Protein AF-I1Q6M3-F1 (afdb_monomer_lite)

Foldseek 3Di:
DFAFAFPDFDAKDADPVRFIWTFTDTPPDDPVPTDIDTCVPHDDDDFAADAQQCLLLQAAQFWWWFWDDDPVDITTFTKGFHHKAADDDDNVGHPIWTWIATPPPRDTDTDGSRRTTGDPVSVVLVVLVVVCVVVVHDPVVSSCVSVVVVVPDDDDDDDDDDDDDDDDDDDDDDDDDDDDDDDDDDDDDDDDDDDDDDDDDDDDDDDDDDDDDDDDDDDDDDDDDDDDDDDDDD

Structure (mmCIF, N/CA/C/O backbone):
data_AF-I1Q6M3-F1
#
_entry.id   AF-I1Q6M3-F1
#
loop_
_atom_site.group_PDB
_atom_site.id
_atom_site.type_symbol
_atom_site.label_atom_id
_atom_site.label_alt_id
_atom_site.label_comp_id
_atom_site.label_asym_id
_atom_site.label_entity_id
_atom_site.label_seq_id
_atom_site.pdbx_PDB_ins_code
_atom_site.Cartn_x
_atom_site.Cartn_y
_atom_site.Cartn_z
_atom_site.occupancy
_atom_site.B_iso_or_equiv
_atom_site.auth_seq_id
_atom_site.auth_comp_id
_atom_site.auth_asym_id
_atom_site.auth_atom_id
_atom_site.pdbx_PDB_model_num
ATOM 1 N N . MET A 1 1 ? -10.973 1.249 2.508 1.00 85.44 1 MET A N 1
ATOM 2 C CA . MET A 1 1 ? -10.483 1.615 3.855 1.00 85.44 1 MET A CA 1
ATOM 3 C C . MET A 1 1 ? -8.967 1.740 3.797 1.00 85.44 1 MET A C 1
ATOM 5 O O . MET A 1 1 ? -8.342 0.898 3.158 1.00 85.44 1 MET A O 1
ATOM 9 N N . CYS A 1 2 ? -8.398 2.799 4.373 1.00 93.50 2 CYS A N 1
ATOM 10 C CA . CYS A 1 2 ? -6.948 3.005 4.463 1.00 93.50 2 CYS A CA 1
ATOM 11 C C . CYS A 1 2 ? -6.319 2.124 5.560 1.00 93.50 2 CYS A C 1
ATOM 13 O O . CYS A 1 2 ? -7.025 1.489 6.347 1.00 93.50 2 CYS A O 1
ATOM 15 N N . ARG A 1 3 ? -4.984 2.045 5.585 1.00 95.94 3 ARG A N 1
ATOM 16 C CA . ARG A 1 3 ? -4.205 1.299 6.586 1.00 95.94 3 ARG A CA 1
ATOM 17 C C . ARG A 1 3 ? -3.219 2.213 7.309 1.00 95.94 3 ARG A C 1
ATOM 19 O O . ARG A 1 3 ? -2.618 3.084 6.687 1.00 95.94 3 ARG A O 1
ATOM 26 N N . TYR A 1 4 ? -3.004 1.920 8.589 1.00 96.56 4 TYR A N 1
ATOM 27 C CA . TYR A 1 4 ? -2.084 2.628 9.476 1.00 96.56 4 TYR A CA 1
ATOM 28 C C . TYR A 1 4 ? -1.209 1.637 10.240 1.00 96.56 4 TYR A C 1
ATOM 30 O O . TYR A 1 4 ? -1.612 0.497 10.487 1.00 96.56 4 TYR A O 1
ATOM 38 N N . ASP A 1 5 ? -0.021 2.085 10.634 1.00 97.00 5 ASP A N 1
ATOM 39 C CA . ASP A 1 5 ? 0.852 1.307 11.503 1.00 97.00 5 ASP A CA 1
ATOM 40 C C . ASP A 1 5 ? 0.373 1.392 12.952 1.00 97.00 5 ASP A C 1
ATOM 42 O O . ASP A 1 5 ? 0.086 2.472 13.467 1.00 97.00 5 ASP A O 1
ATOM 46 N N . VAL A 1 6 ? 0.327 0.251 13.634 1.00 97.62 6 VAL A N 1
ATOM 47 C CA . VAL A 1 6 ? -0.035 0.172 15.053 1.00 97.62 6 VAL A CA 1
ATOM 48 C C . VAL A 1 6 ? 1.223 0.339 15.899 1.00 97.62 6 VAL A C 1
ATOM 50 O O . VAL A 1 6 ? 2.185 -0.407 15.727 1.00 97.62 6 VAL A O 1
ATOM 53 N N . ALA A 1 7 ? 1.208 1.306 16.815 1.00 97.38 7 ALA A N 1
ATOM 54 C CA . ALA A 1 7 ? 2.274 1.524 17.789 1.00 97.38 7 ALA A CA 1
ATOM 55 C C . ALA A 1 7 ? 2.136 0.591 18.999 1.00 97.38 7 ALA A C 1
ATOM 57 O O . ALA A 1 7 ? 3.129 0.047 19.477 1.00 97.38 7 ALA A O 1
ATOM 58 N N . ALA A 1 8 ? 0.909 0.394 19.496 1.00 97.44 8 ALA A N 1
ATOM 59 C CA . ALA A 1 8 ? 0.648 -0.460 20.651 1.00 97.44 8 ALA A CA 1
ATOM 60 C C . ALA A 1 8 ? -0.769 -1.052 20.644 1.00 97.44 8 ALA A C 1
ATOM 62 O O . ALA A 1 8 ? -1.724 -0.417 20.194 1.00 97.44 8 ALA A O 1
ATOM 63 N N . PHE A 1 9 ? -0.904 -2.249 21.218 1.00 97.62 9 PHE A N 1
ATOM 64 C CA . PHE A 1 9 ? -2.187 -2.835 21.607 1.00 97.62 9 PHE A CA 1
ATOM 65 C C . PHE A 1 9 ? -2.411 -2.551 23.094 1.00 97.62 9 PHE A C 1
ATOM 67 O O . PHE A 1 9 ? -1.611 -2.964 23.929 1.00 97.62 9 PHE A O 1
ATOM 74 N N . LEU A 1 10 ? -3.475 -1.822 23.422 1.00 97.75 10 LEU A N 1
ATOM 75 C CA . LEU A 1 10 ? -3.727 -1.306 24.771 1.00 97.75 10 LEU A CA 1
ATOM 76 C C . LEU A 1 10 ? -4.637 -2.225 25.587 1.00 97.75 10 LEU A C 1
ATOM 78 O O . LEU A 1 10 ? -4.491 -2.345 26.800 1.00 97.75 10 LEU A O 1
ATOM 82 N N . SER A 1 11 ? -5.618 -2.842 24.930 1.00 96.94 11 SER A N 1
ATOM 83 C CA . SER A 1 11 ? -6.610 -3.702 25.575 1.00 96.94 11 SER A CA 1
ATOM 84 C C . SER A 1 11 ? -7.262 -4.644 24.562 1.00 96.94 11 SER A C 1
ATOM 86 O O . SER A 1 11 ? -7.084 -4.485 23.354 1.00 96.94 11 SER A O 1
ATOM 88 N N . HIS A 1 12 ? -8.026 -5.619 25.048 1.00 96.31 12 HIS A N 1
ATOM 89 C CA . HIS A 1 12 ? -8.802 -6.547 24.231 1.00 96.31 12 HIS A CA 1
ATOM 90 C C . HIS A 1 12 ? -10.175 -6.806 24.864 1.00 96.31 12 HIS A C 1
ATOM 92 O O . HIS A 1 12 ? -10.334 -6.698 26.079 1.00 96.31 12 HIS A O 1
ATOM 98 N N . ARG A 1 13 ? -11.166 -7.151 24.037 1.00 95.06 13 ARG A N 1
ATOM 99 C CA . ARG A 1 13 ? -12.502 -7.581 24.465 1.00 95.06 13 ARG A CA 1
ATOM 100 C C . ARG A 1 13 ? -13.016 -8.688 23.551 1.00 95.06 13 ARG A C 1
ATOM 102 O O . ARG A 1 13 ? -12.722 -8.701 22.356 1.00 95.06 13 ARG A O 1
ATOM 109 N N . LEU A 1 14 ? -13.782 -9.613 24.119 1.00 92.50 14 LEU A N 1
ATOM 110 C CA . LEU A 1 14 ? -14.499 -10.640 23.370 1.00 92.50 14 LEU A CA 1
ATOM 111 C C . LEU A 1 14 ? -15.995 -10.461 23.594 1.00 92.50 14 LEU A C 1
ATOM 113 O O . LEU A 1 14 ? -16.439 -10.297 24.728 1.00 92.50 14 LEU A O 1
ATOM 117 N N . PHE A 1 15 ? -16.753 -10.507 22.506 1.00 85.38 15 PHE A N 1
ATOM 118 C CA . PHE A 1 15 ? -18.208 -10.529 22.545 1.00 85.38 15 PHE A CA 1
ATOM 119 C C . PHE A 1 15 ? -18.724 -11.964 22.452 1.00 85.38 15 PHE A C 1
ATOM 121 O O . PHE A 1 15 ? -18.040 -12.846 21.932 1.00 85.38 15 PHE A O 1
ATOM 128 N N . GLU A 1 16 ? -19.967 -12.183 22.880 1.00 85.31 16 GLU A N 1
ATOM 129 C CA . GLU A 1 16 ? -20.663 -13.469 22.716 1.00 85.31 16 GLU A CA 1
ATOM 130 C C . GLU A 1 16 ? -20.777 -13.895 21.242 1.00 85.31 16 GLU A C 1
ATOM 132 O O . GLU A 1 16 ? -20.828 -15.085 20.945 1.00 85.31 16 GLU A O 1
ATOM 137 N N . SER A 1 17 ? -20.731 -12.937 20.307 1.00 81.19 17 SER A N 1
ATOM 138 C CA . SER A 1 17 ? -20.670 -13.192 18.861 1.00 81.19 17 SER A CA 1
ATOM 139 C C . SER A 1 17 ? -19.386 -13.901 18.402 1.00 81.19 17 SER A C 1
ATOM 141 O O . SER A 1 17 ? -19.331 -14.380 17.271 1.00 81.19 17 SER A O 1
ATOM 143 N N . GLY A 1 18 ? -18.349 -13.972 19.246 1.00 86.38 18 GLY A N 1
ATOM 144 C CA . GLY A 1 18 ? -17.080 -14.644 18.950 1.00 86.38 18 GLY A CA 1
ATOM 145 C C . GLY A 1 18 ? -16.085 -13.821 18.124 1.00 86.38 18 GLY A C 1
ATOM 146 O O . GLY A 1 18 ? -15.023 -14.334 17.758 1.00 86.38 18 GLY A O 1
ATOM 147 N N . ASP A 1 19 ? -16.396 -12.553 17.846 1.00 89.50 19 ASP A N 1
ATOM 148 C CA . ASP A 1 19 ? -15.515 -11.625 17.137 1.00 89.50 19 ASP A CA 1
ATOM 149 C C . ASP A 1 19 ? -14.616 -10.863 18.133 1.00 89.50 19 ASP A C 1
ATOM 151 O O . ASP A 1 19 ? -15.107 -9.999 18.863 1.00 89.50 19 ASP A O 1
ATOM 155 N N . PRO A 1 20 ? -13.302 -11.167 18.205 1.00 94.62 20 PRO A N 1
ATOM 156 C CA . PRO A 1 20 ? -12.397 -10.479 19.116 1.00 94.62 20 PRO A CA 1
ATOM 157 C C . PRO A 1 20 ? -12.063 -9.076 18.605 1.00 94.62 20 PRO A C 1
ATOM 159 O O . PRO A 1 20 ? -11.740 -8.882 17.426 1.00 94.62 20 PRO A O 1
ATOM 162 N N . GLU A 1 21 ? -12.058 -8.114 19.522 1.00 96.94 21 GLU A N 1
ATOM 163 C CA . GLU A 1 21 ? -11.625 -6.747 19.262 1.00 96.94 21 GLU A CA 1
ATOM 164 C C . GLU A 1 21 ? -10.466 -6.349 20.168 1.00 96.94 21 GLU A C 1
ATOM 166 O O . GLU A 1 21 ? -10.353 -6.786 21.316 1.00 96.94 21 GLU A O 1
ATOM 171 N N . VAL A 1 22 ? -9.608 -5.485 19.644 1.00 97.31 22 VAL A N 1
ATOM 172 C CA . VAL A 1 22 ? -8.468 -4.914 20.359 1.00 97.31 22 VAL A CA 1
ATOM 173 C C . VAL A 1 22 ? -8.520 -3.402 20.274 1.00 97.31 22 VAL A C 1
ATOM 175 O O . VAL A 1 22 ? -8.893 -2.850 19.241 1.00 97.31 22 VAL A O 1
ATOM 178 N N . ARG A 1 23 ? -8.139 -2.736 21.362 1.00 97.75 23 ARG A N 1
ATOM 179 C CA . ARG A 1 23 ? -7.946 -1.289 21.379 1.00 97.75 23 ARG A CA 1
ATOM 180 C C . ARG A 1 23 ? -6.517 -0.985 20.957 1.00 97.75 23 ARG A C 1
ATOM 182 O O . ARG A 1 23 ? -5.587 -1.473 21.603 1.00 97.75 23 ARG A O 1
ATOM 189 N N . VAL A 1 24 ? -6.339 -0.208 19.897 1.00 98.00 24 VAL A N 1
ATOM 190 C CA . VAL A 1 24 ? -5.025 0.090 19.315 1.00 98.00 24 VAL A CA 1
ATOM 191 C C . VAL A 1 24 ? -4.687 1.566 19.412 1.00 98.00 24 VAL A C 1
ATOM 193 O O . VAL A 1 24 ? -5.570 2.410 19.321 1.00 98.00 24 VAL A O 1
ATOM 196 N N . ARG A 1 25 ? -3.390 1.852 19.551 1.00 97.88 25 ARG A N 1
ATOM 197 C CA . ARG A 1 25 ? -2.808 3.171 19.310 1.00 97.88 25 ARG A CA 1
ATOM 198 C C . ARG A 1 25 ? -2.090 3.172 17.974 1.00 97.88 25 ARG A C 1
ATOM 200 O O . ARG A 1 25 ? -1.212 2.329 17.758 1.00 97.88 25 ARG A O 1
ATOM 207 N N . PHE A 1 26 ? -2.423 4.111 17.099 1.00 97.44 26 PHE A N 1
ATOM 208 C CA . PHE A 1 26 ? -1.749 4.263 15.812 1.00 97.44 26 PHE A CA 1
ATOM 209 C C . PHE A 1 26 ? -0.424 5.025 15.947 1.00 97.44 26 PHE A C 1
ATOM 211 O O . PHE A 1 26 ? -0.242 5.876 16.815 1.00 97.44 26 PHE A O 1
ATOM 218 N N . SER A 1 27 ? 0.534 4.701 15.082 1.00 96.25 27 SER A N 1
ATOM 219 C CA . SER A 1 27 ? 1.837 5.366 15.035 1.00 96.25 27 SER A CA 1
ATOM 220 C C . SER A 1 27 ? 1.680 6.801 14.535 1.00 96.25 27 SER A C 1
ATOM 222 O O . SER A 1 27 ? 1.118 7.013 13.465 1.00 96.25 27 SER A O 1
ATOM 224 N N . GLY A 1 28 ? 2.208 7.773 15.282 1.00 94.56 28 GLY A N 1
ATOM 225 C CA . GLY A 1 28 ? 2.113 9.198 14.938 1.00 94.56 28 GLY A CA 1
ATOM 226 C C . GLY A 1 28 ? 0.839 9.900 15.420 1.00 94.56 28 GLY A C 1
ATOM 227 O O . GLY A 1 28 ? 0.717 11.100 15.202 1.00 94.56 28 GLY A O 1
ATOM 228 N N . PHE A 1 29 ? -0.064 9.186 16.098 1.00 94.25 29 PHE A N 1
ATOM 229 C CA . PHE A 1 29 ? -1.299 9.731 16.668 1.00 94.25 29 PHE A CA 1
ATOM 230 C C . PHE A 1 29 ? -1.292 9.640 18.202 1.00 94.25 29 PHE A C 1
ATOM 232 O O . PHE A 1 29 ? -0.562 8.823 18.779 1.00 94.25 29 PHE A O 1
ATOM 239 N N . GLY A 1 30 ? -2.069 10.499 18.868 1.00 94.94 30 GLY A N 1
ATOM 240 C CA . GLY A 1 30 ? -2.214 10.507 20.320 1.00 94.94 30 GLY A CA 1
ATOM 241 C C . GLY A 1 30 ? -3.306 9.560 20.825 1.00 94.94 30 GLY A C 1
ATOM 242 O O . GLY A 1 30 ? -3.853 8.741 20.090 1.00 94.94 30 GLY A O 1
ATOM 243 N N . ALA A 1 31 ? -3.593 9.642 22.126 1.00 95.50 31 ALA A N 1
ATOM 244 C CA . ALA A 1 31 ? -4.556 8.764 22.801 1.00 95.50 31 ALA A CA 1
ATOM 245 C C . ALA A 1 31 ? -6.017 9.038 22.400 1.00 95.50 31 ALA A C 1
ATOM 247 O O . ALA A 1 31 ? -6.896 8.201 22.605 1.00 95.50 31 ALA A O 1
ATOM 248 N N . GLU A 1 32 ? -6.272 10.226 21.865 1.00 96.94 32 GLU A N 1
ATOM 249 C CA . GLU A 1 32 ? -7.556 10.674 21.340 1.00 96.94 32 GLU A CA 1
ATOM 250 C C . GLU A 1 32 ? -8.009 9.882 20.107 1.00 96.94 32 GLU A C 1
ATOM 252 O O . GLU A 1 32 ? -9.209 9.707 19.921 1.00 96.94 32 GLU A O 1
ATOM 257 N N . GLU A 1 33 ? -7.065 9.323 19.346 1.00 97.00 33 GLU A N 1
ATOM 258 C CA . GLU A 1 33 ? -7.317 8.502 18.151 1.00 97.00 33 GLU A CA 1
ATOM 259 C C . GLU A 1 33 ? -7.272 6.988 18.453 1.00 97.00 33 GLU A C 1
ATOM 261 O O . GLU A 1 33 ? -7.188 6.158 17.547 1.00 97.00 33 GLU A O 1
ATOM 266 N N . ASP A 1 34 ? -7.260 6.589 19.732 1.00 97.44 34 ASP A N 1
ATOM 267 C CA . ASP A 1 34 ? -7.236 5.172 20.102 1.00 97.44 34 ASP A CA 1
ATOM 268 C C . ASP A 1 34 ? -8.577 4.495 19.753 1.00 97.44 34 ASP A C 1
ATOM 270 O O . ASP A 1 34 ? -9.605 4.763 20.385 1.00 97.44 34 ASP A O 1
ATOM 274 N N . GLU A 1 35 ? -8.558 3.517 18.845 1.00 97.19 35 GLU A N 1
ATOM 275 C CA . G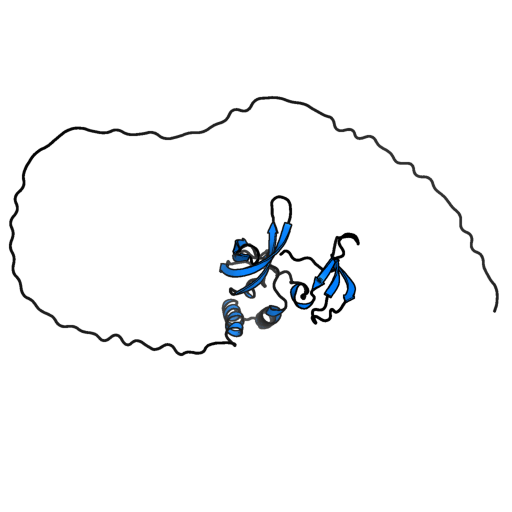LU A 1 35 ? -9.769 2.858 18.338 1.00 97.19 35 GLU A CA 1
ATOM 276 C C . GLU A 1 35 ? -9.879 1.377 18.730 1.00 97.19 35 GLU A C 1
ATOM 278 O O . GLU A 1 35 ? -8.884 0.663 18.870 1.00 97.19 35 GLU A O 1
ATOM 283 N N . TRP A 1 36 ? -11.119 0.891 18.873 1.00 96.94 36 TRP A N 1
ATOM 284 C CA . TRP A 1 36 ? -11.423 -0.541 18.951 1.00 96.94 36 TRP A CA 1
ATOM 285 C C . TRP A 1 36 ? -11.600 -1.112 17.546 1.00 96.94 36 TRP A C 1
ATOM 287 O O . TRP A 1 36 ? -12.490 -0.687 16.813 1.00 96.94 36 TRP A O 1
ATOM 297 N N . ILE A 1 37 ? -10.789 -2.108 17.187 1.00 96.06 37 ILE A N 1
ATOM 298 C CA . ILE A 1 37 ? -10.825 -2.738 15.865 1.00 96.06 37 ILE A CA 1
ATOM 299 C C . ILE A 1 37 ? -10.971 -4.257 15.960 1.00 96.06 37 ILE A C 1
ATOM 301 O O . ILE A 1 37 ? -10.427 -4.905 16.857 1.00 96.06 37 ILE A O 1
ATOM 305 N N . ASN A 1 38 ? -11.677 -4.844 14.994 1.00 95.12 38 ASN A N 1
ATOM 306 C CA . ASN A 1 38 ? -11.814 -6.294 14.876 1.00 95.12 38 ASN A CA 1
ATOM 307 C C . ASN A 1 38 ? -10.483 -6.931 14.454 1.00 95.12 38 ASN A C 1
ATOM 309 O O . ASN A 1 38 ? -9.927 -6.592 13.407 1.00 95.12 38 ASN A O 1
ATOM 313 N N . VAL A 1 39 ? -9.994 -7.898 15.234 1.00 94.44 39 VAL A N 1
ATOM 314 C CA . VAL A 1 39 ? -8.684 -8.524 14.989 1.00 94.44 39 VAL A CA 1
ATOM 315 C C . VAL A 1 39 ? -8.667 -9.266 13.655 1.00 94.44 39 VAL A C 1
ATOM 317 O O . VAL A 1 39 ? -7.732 -9.113 12.878 1.00 94.44 39 VAL A O 1
ATOM 320 N N . ARG A 1 40 ? -9.715 -10.043 13.357 1.00 92.44 40 ARG A N 1
ATOM 321 C CA . ARG A 1 40 ? -9.760 -10.919 12.174 1.00 92.44 40 ARG A CA 1
ATOM 322 C C . ARG A 1 40 ? -9.841 -10.138 10.862 1.00 92.44 40 ARG A C 1
ATOM 324 O O . ARG A 1 40 ? -9.368 -10.623 9.840 1.00 92.44 40 ARG A O 1
ATOM 331 N N . LYS A 1 41 ? -10.469 -8.960 10.878 1.00 92.12 41 LYS A N 1
ATOM 332 C CA . LYS A 1 41 ? -10.746 -8.157 9.673 1.00 92.12 41 LYS A CA 1
ATOM 333 C C . LYS A 1 41 ? -9.767 -6.993 9.495 1.00 92.12 41 LYS A C 1
ATOM 335 O O . LYS A 1 41 ? -9.400 -6.663 8.366 1.00 92.12 41 LYS A O 1
ATOM 340 N N . CYS A 1 42 ? -9.342 -6.364 10.590 1.00 94.81 42 CYS A N 1
ATOM 341 C CA . CYS A 1 42 ? -8.638 -5.081 10.541 1.00 94.81 42 CYS A CA 1
ATOM 342 C C . CYS A 1 42 ? -7.152 -5.177 10.905 1.00 94.81 42 CYS A C 1
ATOM 344 O O . CYS A 1 42 ? -6.390 -4.296 10.506 1.00 94.81 42 CYS A O 1
ATOM 346 N N . VAL A 1 43 ? -6.719 -6.240 11.592 1.00 95.56 43 VAL A N 1
ATOM 347 C CA . VAL A 1 43 ? -5.323 -6.423 12.013 1.00 95.56 43 VAL A CA 1
ATOM 348 C C . VAL A 1 43 ? -4.624 -7.435 11.112 1.00 95.56 43 VAL A C 1
ATOM 350 O O . VAL A 1 43 ? -5.140 -8.511 10.831 1.00 95.56 43 VAL A O 1
ATOM 353 N N . ARG A 1 44 ? -3.416 -7.095 10.663 1.00 96.12 44 ARG A N 1
ATOM 354 C CA . ARG A 1 44 ? -2.527 -7.991 9.914 1.00 96.12 44 ARG A CA 1
ATOM 355 C C . ARG A 1 44 ? -1.077 -7.566 10.104 1.00 96.12 44 ARG A C 1
ATOM 357 O O . ARG A 1 44 ? -0.815 -6.440 10.522 1.00 96.12 44 ARG A O 1
ATOM 364 N N . GLN A 1 45 ? -0.137 -8.439 9.745 1.00 97.06 45 GLN A N 1
ATOM 365 C CA . GLN A 1 45 ? 1.281 -8.077 9.731 1.00 97.06 45 GLN A CA 1
ATOM 366 C C . GLN A 1 45 ? 1.541 -6.886 8.801 1.00 97.06 45 GLN A C 1
ATOM 368 O O . GLN A 1 45 ? 0.904 -6.758 7.746 1.00 97.06 45 GLN A O 1
ATOM 373 N N . ARG A 1 46 ? 2.478 -6.022 9.202 1.00 97.00 46 ARG A N 1
ATOM 374 C CA . ARG A 1 46 ? 2.873 -4.820 8.461 1.00 97.00 46 ARG A CA 1
ATOM 375 C C . ARG A 1 46 ? 3.362 -5.192 7.059 1.00 97.00 46 ARG A C 1
ATOM 377 O O . ARG A 1 46 ? 4.096 -6.162 6.896 1.00 97.00 46 ARG A O 1
ATOM 384 N N . SER A 1 47 ? 2.933 -4.436 6.051 1.00 97.50 47 SER A N 1
ATOM 385 C CA . SER A 1 47 ? 3.483 -4.570 4.697 1.00 97.50 47 SER A CA 1
ATOM 386 C C . SER A 1 47 ? 4.923 -4.057 4.660 1.00 97.50 47 SER A C 1
ATOM 388 O O . SER A 1 47 ? 5.277 -3.147 5.406 1.00 97.50 47 SER A O 1
ATOM 390 N N . LEU A 1 48 ? 5.745 -4.617 3.778 1.00 96.50 48 LEU A N 1
ATOM 391 C CA . LEU A 1 48 ? 7.171 -4.314 3.697 1.00 96.50 48 LEU A CA 1
ATOM 392 C C . LEU A 1 48 ? 7.469 -3.471 2.451 1.00 96.50 48 LEU A C 1
ATOM 394 O O . LEU A 1 48 ? 6.909 -3.751 1.390 1.00 96.50 48 LEU A O 1
ATOM 398 N N . PRO A 1 49 ? 8.322 -2.440 2.538 1.00 96.50 49 PRO A N 1
ATOM 399 C CA . PRO A 1 49 ? 8.766 -1.719 1.352 1.00 96.50 49 PRO A CA 1
ATOM 400 C C . PRO A 1 49 ? 9.565 -2.653 0.433 1.00 96.50 49 PRO A C 1
ATOM 402 O O . PRO A 1 49 ? 10.185 -3.607 0.899 1.00 96.50 49 PRO A O 1
ATOM 405 N N . CYS A 1 50 ? 9.549 -2.370 -0.869 1.00 94.19 50 CYS A N 1
ATOM 406 C CA . CYS A 1 50 ? 10.329 -3.127 -1.847 1.00 94.19 50 CYS A CA 1
ATOM 407 C C . CYS A 1 50 ? 11.621 -2.383 -2.199 1.00 94.19 50 CYS A C 1
ATOM 409 O O . CYS A 1 50 ? 11.576 -1.201 -2.559 1.00 94.19 50 CYS A O 1
ATOM 411 N N . GLU A 1 51 ? 12.761 -3.071 -2.205 1.00 93.50 51 GLU A N 1
ATOM 412 C CA . GLU A 1 51 ? 13.986 -2.497 -2.761 1.00 93.50 51 GLU A CA 1
ATOM 413 C C . GLU A 1 51 ? 13.963 -2.483 -4.294 1.00 93.50 51 GLU A C 1
ATOM 415 O O . GLU A 1 51 ? 13.248 -3.235 -4.961 1.00 93.50 51 GLU A O 1
ATOM 420 N N . SER A 1 52 ? 14.822 -1.655 -4.897 1.00 93.38 52 SER A N 1
ATOM 421 C CA . SER A 1 52 ? 14.894 -1.498 -6.354 1.00 93.38 52 SER A CA 1
ATOM 422 C C . SER A 1 52 ? 15.120 -2.820 -7.095 1.00 93.38 52 SER A C 1
ATOM 424 O O . SER A 1 52 ? 14.612 -2.989 -8.203 1.00 93.38 52 SER A O 1
ATOM 426 N N . THR A 1 53 ? 15.843 -3.768 -6.490 1.00 90.88 53 THR A N 1
ATOM 427 C CA . THR A 1 53 ? 16.148 -5.071 -7.100 1.00 90.88 53 THR A CA 1
ATOM 428 C C . THR A 1 53 ? 15.081 -6.142 -6.873 1.00 90.88 53 THR A C 1
ATOM 430 O O . THR A 1 53 ? 15.077 -7.142 -7.584 1.00 90.88 53 THR A O 1
ATOM 433 N N . GLU A 1 54 ? 14.129 -5.900 -5.974 1.00 92.94 54 GLU A N 1
ATOM 434 C CA . GLU A 1 54 ? 13.079 -6.852 -5.585 1.00 92.94 54 GLU A CA 1
ATOM 435 C C . GLU A 1 54 ? 11.844 -6.768 -6.473 1.00 92.94 54 GLU A C 1
ATOM 437 O O . GLU A 1 54 ? 10.936 -7.584 -6.362 1.00 92.94 54 GLU A O 1
ATOM 442 N N . CYS A 1 55 ? 11.801 -5.791 -7.384 1.00 94.94 55 CYS A N 1
ATOM 443 C CA . CYS A 1 55 ? 10.628 -5.531 -8.209 1.00 94.94 55 CYS A CA 1
ATOM 444 C C . CYS A 1 55 ? 10.114 -6.780 -8.938 1.00 94.94 55 CYS A C 1
ATOM 446 O O . CYS A 1 55 ? 8.906 -6.915 -9.107 1.00 94.94 55 CYS A O 1
ATOM 448 N N . VAL A 1 56 ? 11.007 -7.694 -9.337 1.00 93.62 56 VAL A N 1
ATOM 449 C CA . VAL A 1 56 ? 10.672 -8.941 -10.041 1.00 93.62 56 VAL A CA 1
ATOM 450 C C . VAL A 1 56 ? 9.827 -9.903 -9.204 1.00 93.62 56 VAL A C 1
ATOM 452 O O . VAL A 1 56 ? 9.112 -10.709 -9.784 1.00 93.62 56 VAL A O 1
ATOM 455 N N . ALA A 1 57 ? 9.860 -9.784 -7.874 1.00 93.56 57 ALA A N 1
ATOM 456 C CA . ALA A 1 57 ? 9.047 -10.586 -6.965 1.00 93.56 57 ALA A CA 1
ATOM 457 C C . ALA A 1 57 ? 7.595 -10.091 -6.837 1.00 93.56 57 ALA A C 1
ATOM 459 O O . ALA A 1 57 ? 6.758 -10.836 -6.334 1.00 93.56 57 ALA A O 1
ATOM 460 N N . VAL A 1 58 ? 7.293 -8.871 -7.302 1.00 96.06 58 VAL A N 1
ATOM 461 C CA . VAL A 1 58 ? 5.926 -8.325 -7.358 1.00 96.06 58 VAL A CA 1
ATOM 462 C C . VAL A 1 58 ? 5.282 -8.750 -8.672 1.00 96.06 58 VAL A C 1
ATOM 464 O O . VAL A 1 58 ? 5.734 -8.319 -9.738 1.00 96.06 58 VAL A O 1
ATOM 467 N N . LEU A 1 59 ? 4.250 -9.584 -8.606 1.00 96.06 59 LEU A N 1
ATOM 468 C CA . LEU A 1 59 ? 3.603 -10.233 -9.745 1.00 96.06 59 LEU A CA 1
ATOM 469 C C . LEU A 1 59 ? 2.124 -9.832 -9.881 1.00 96.06 59 LEU A C 1
ATOM 471 O O . LEU A 1 59 ? 1.500 -9.416 -8.904 1.00 96.06 59 LEU A O 1
ATOM 475 N N . PRO A 1 60 ? 1.536 -9.960 -11.086 1.00 97.19 60 PRO A N 1
ATOM 476 C CA . PRO A 1 60 ? 0.091 -9.855 -11.263 1.00 97.19 60 PRO A CA 1
ATOM 477 C C . PRO A 1 60 ? -0.671 -10.813 -10.338 1.00 97.19 60 PRO A C 1
ATOM 479 O O . PRO A 1 60 ? -0.295 -11.972 -10.189 1.00 97.19 60 PRO A O 1
ATOM 482 N N . GLY A 1 61 ? -1.753 -10.326 -9.735 1.00 96.75 61 GLY A N 1
ATOM 483 C CA . GLY A 1 61 ? -2.553 -11.031 -8.732 1.00 96.75 61 GLY A CA 1
ATOM 484 C C . GLY A 1 61 ? -2.178 -10.701 -7.285 1.00 96.75 61 GLY A C 1
ATOM 485 O O . GLY A 1 61 ? -3.008 -10.895 -6.392 1.00 96.75 61 GLY A O 1
ATOM 486 N N . ASP A 1 62 ? -0.987 -10.146 -7.046 1.00 97.50 62 ASP A N 1
ATOM 487 C CA . ASP A 1 62 ? -0.528 -9.812 -5.699 1.00 97.50 62 ASP A CA 1
ATOM 488 C C . ASP A 1 62 ? -1.426 -8.782 -5.026 1.00 97.50 62 ASP A C 1
ATOM 490 O O . ASP A 1 62 ? -1.717 -7.723 -5.589 1.00 97.50 62 ASP A O 1
ATOM 494 N N . LEU A 1 63 ? -1.795 -9.067 -3.776 1.00 97.75 63 LEU A N 1
ATOM 495 C CA . LEU A 1 63 ? -2.271 -8.044 -2.858 1.00 97.75 63 LEU A CA 1
ATOM 496 C C . LEU A 1 63 ? -1.063 -7.230 -2.391 1.00 97.75 63 LEU A C 1
ATOM 498 O O . LEU A 1 63 ? -0.077 -7.794 -1.921 1.00 97.75 63 LEU A O 1
ATOM 502 N N . ILE A 1 64 ? -1.150 -5.911 -2.491 1.00 98.00 64 ILE A N 1
ATOM 503 C CA . ILE A 1 64 ? -0.124 -4.968 -2.050 1.00 98.00 64 ILE A CA 1
ATOM 504 C C . ILE A 1 64 ? -0.758 -3.866 -1.206 1.00 98.00 64 ILE A C 1
ATOM 506 O O . ILE A 1 64 ? -1.961 -3.616 -1.272 1.00 98.00 64 ILE A O 1
ATOM 510 N N . LEU A 1 65 ? 0.073 -3.176 -0.431 1.00 98.19 65 LEU A N 1
ATOM 511 C CA . LEU A 1 65 ? -0.292 -1.901 0.168 1.00 98.19 65 LEU A CA 1
ATOM 512 C C . LEU A 1 65 ? 0.308 -0.783 -0.686 1.00 98.19 65 LEU A C 1
ATOM 514 O O . LEU A 1 65 ? 1.529 -0.683 -0.800 1.00 98.19 65 LEU A O 1
ATOM 518 N N . CYS A 1 66 ? -0.543 0.030 -1.301 1.00 97.94 66 CYS A N 1
ATOM 519 C CA . CYS A 1 66 ? -0.137 1.072 -2.230 1.00 97.94 66 CYS A CA 1
ATOM 520 C C . CYS A 1 66 ? -0.324 2.460 -1.621 1.00 97.94 66 CYS A C 1
ATOM 522 O O . CYS A 1 66 ? -1.391 2.786 -1.100 1.00 97.94 66 CYS A O 1
ATOM 524 N N . PHE A 1 67 ? 0.708 3.289 -1.725 1.00 97.00 67 PHE A N 1
ATOM 525 C CA . PHE A 1 67 ? 0.649 4.699 -1.368 1.00 97.00 67 PHE A CA 1
ATOM 526 C C . PHE A 1 67 ? -0.114 5.484 -2.438 1.00 97.00 67 PHE A C 1
ATOM 528 O O . PHE A 1 67 ? 0.236 5.426 -3.619 1.00 97.00 67 PHE A O 1
ATOM 535 N N . GLN A 1 68 ? -1.128 6.235 -2.026 1.00 94.88 68 GLN A N 1
ATOM 536 C CA . GLN A 1 68 ? -1.917 7.109 -2.880 1.00 94.88 68 GLN A CA 1
ATOM 537 C C . GLN A 1 68 ? -1.875 8.529 -2.316 1.00 94.88 68 GLN A C 1
ATOM 539 O O . GLN A 1 68 ? -2.195 8.768 -1.151 1.00 94.88 68 GLN A O 1
ATOM 544 N N . GLU A 1 69 ? -1.451 9.468 -3.154 1.00 92.56 69 GLU A N 1
ATOM 545 C CA . GLU A 1 69 ? -1.337 10.881 -2.804 1.00 92.56 69 GLU A CA 1
ATOM 546 C C . GLU A 1 69 ? -2.568 11.606 -3.349 1.00 92.56 69 GLU A C 1
ATOM 548 O O . GLU A 1 69 ? -2.760 11.702 -4.562 1.00 92.56 69 GLU A O 1
ATOM 553 N N . GLY A 1 70 ? -3.440 12.039 -2.443 1.00 86.38 70 GLY A N 1
ATOM 554 C CA . GLY A 1 70 ? -4.584 12.890 -2.735 1.00 86.38 70 GLY A CA 1
ATOM 555 C C . GLY A 1 70 ? -4.230 14.373 -2.613 1.00 86.38 70 GLY A C 1
ATOM 556 O O . GLY A 1 70 ? -3.101 14.743 -2.312 1.00 86.38 70 GLY A O 1
ATOM 557 N N . LYS A 1 71 ? -5.223 15.244 -2.831 1.00 87.31 71 LYS A N 1
ATOM 558 C CA . LYS A 1 71 ? -5.032 16.705 -2.757 1.00 87.31 71 LYS A CA 1
ATOM 559 C C . LYS A 1 71 ? -4.683 17.198 -1.351 1.00 87.31 71 LYS A C 1
ATOM 561 O O . LYS A 1 71 ? -3.925 18.148 -1.215 1.00 87.31 71 LYS A O 1
ATOM 566 N N . GLU A 1 72 ? -5.261 16.565 -0.333 1.00 88.81 72 GLU A N 1
ATOM 567 C CA . GLU A 1 72 ? -5.148 16.992 1.070 1.00 88.81 72 GLU A CA 1
ATOM 568 C C . GLU A 1 72 ? -4.494 15.935 1.962 1.00 88.81 72 GLU A C 1
ATOM 570 O O . GLU A 1 72 ? -4.011 16.248 3.045 1.00 88.81 72 GLU A O 1
ATOM 575 N N . GLN A 1 73 ? -4.490 14.673 1.527 1.00 89.62 73 GLN A N 1
ATOM 576 C CA . GLN A 1 73 ? -4.038 13.548 2.338 1.00 89.62 73 GLN A CA 1
ATOM 577 C C . GLN A 1 73 ? -3.230 12.571 1.499 1.00 89.62 73 GLN A C 1
ATOM 579 O O . GLN A 1 73 ? -3.502 12.372 0.316 1.00 89.62 73 GLN A O 1
ATOM 584 N N . ALA A 1 74 ? -2.269 11.920 2.144 1.00 91.75 74 ALA A N 1
ATOM 585 C CA . ALA A 1 74 ? -1.440 10.890 1.550 1.00 91.75 74 ALA A CA 1
ATOM 586 C C . ALA A 1 74 ? -1.583 9.604 2.370 1.00 91.75 74 ALA A C 1
ATOM 588 O O . ALA A 1 74 ? -1.147 9.536 3.519 1.00 91.75 74 ALA A O 1
ATOM 589 N N . LEU A 1 75 ? -2.255 8.607 1.797 1.00 94.44 75 LEU A N 1
ATOM 590 C CA . LEU A 1 75 ? -2.733 7.430 2.519 1.00 94.44 75 LEU A CA 1
ATOM 591 C C . LEU A 1 75 ? -2.263 6.138 1.857 1.00 94.44 75 LEU A C 1
ATOM 593 O O . LEU A 1 75 ? -1.897 6.099 0.683 1.00 94.44 75 LEU A O 1
ATOM 597 N N . TYR A 1 76 ? -2.305 5.057 2.626 1.00 97.06 76 TYR A N 1
ATOM 598 C CA . TYR A 1 76 ? -2.006 3.718 2.143 1.00 97.06 76 TYR A CA 1
ATOM 599 C C . TYR A 1 76 ? -3.290 2.902 2.008 1.00 97.06 76 TYR A C 1
ATOM 601 O O . TYR A 1 76 ? -4.059 2.784 2.965 1.00 97.06 76 TYR A O 1
ATOM 609 N N . PHE A 1 77 ? -3.494 2.295 0.842 1.00 97.44 77 PHE A N 1
ATOM 610 C CA . PHE A 1 77 ? -4.668 1.483 0.532 1.00 97.44 77 PHE A CA 1
ATOM 611 C C . PHE A 1 77 ? -4.287 0.102 0.025 1.00 97.44 77 PHE A C 1
ATOM 613 O O . PHE A 1 77 ? -3.256 -0.083 -0.620 1.00 97.44 77 PHE A O 1
ATOM 620 N N . ASP A 1 78 ? -5.149 -0.870 0.306 1.00 97.88 78 ASP A N 1
ATOM 621 C CA . ASP A 1 78 ? -5.057 -2.178 -0.327 1.00 97.88 78 ASP A CA 1
ATOM 622 C C . ASP A 1 78 ? -5.353 -2.065 -1.824 1.00 97.88 78 ASP A C 1
ATOM 624 O O . ASP A 1 78 ? -6.309 -1.402 -2.242 1.00 97.88 78 ASP A O 1
ATOM 628 N N . ALA A 1 79 ? -4.500 -2.700 -2.620 1.00 98.38 79 ALA A N 1
ATOM 629 C CA . ALA A 1 79 ? -4.629 -2.764 -4.064 1.00 98.38 79 ALA A CA 1
ATOM 630 C C . ALA A 1 79 ? -4.131 -4.111 -4.587 1.00 98.38 79 ALA A C 1
ATOM 632 O O . ALA A 1 79 ? -3.297 -4.772 -3.963 1.00 98.38 79 ALA A O 1
ATOM 633 N N . ARG A 1 80 ? -4.616 -4.499 -5.763 1.00 98.44 80 ARG A N 1
ATOM 634 C CA . ARG A 1 80 ? -4.169 -5.694 -6.477 1.00 98.44 80 ARG A CA 1
ATOM 635 C C . ARG A 1 80 ? -3.377 -5.313 -7.706 1.00 98.44 80 ARG A C 1
ATOM 637 O O . ARG A 1 80 ? -3.805 -4.454 -8.475 1.00 98.44 80 ARG A O 1
ATOM 644 N N . VAL A 1 81 ? -2.242 -5.969 -7.910 1.00 98.44 81 VAL A N 1
ATOM 645 C CA . VAL A 1 81 ? -1.447 -5.801 -9.129 1.00 98.44 81 VAL A CA 1
ATOM 646 C C . VAL A 1 81 ? -2.180 -6.484 -10.280 1.00 98.44 81 VAL A C 1
ATOM 648 O O . VAL A 1 81 ? -2.444 -7.681 -10.227 1.00 98.44 81 VAL A O 1
ATOM 651 N N . LEU A 1 82 ? -2.519 -5.733 -11.321 1.00 98.44 82 LEU A N 1
ATOM 652 C CA . LEU A 1 82 ? -3.123 -6.263 -12.542 1.00 98.44 82 LEU A CA 1
ATOM 653 C C . LEU A 1 82 ? -2.060 -6.624 -13.577 1.00 98.44 82 LEU A C 1
ATOM 655 O O . LEU A 1 82 ? -2.167 -7.651 -14.237 1.00 98.44 82 LEU A O 1
ATOM 659 N N . ASP A 1 83 ? -1.036 -5.780 -13.706 1.00 97.88 83 ASP A N 1
ATOM 660 C CA . ASP A 1 83 ? 0.061 -5.989 -14.646 1.00 97.88 83 ASP A CA 1
ATOM 661 C C . ASP A 1 83 ? 1.352 -5.309 -14.162 1.00 97.88 83 ASP A C 1
ATOM 663 O O . ASP A 1 83 ? 1.327 -4.344 -13.391 1.00 97.88 83 ASP A O 1
ATOM 667 N N . ALA A 1 84 ? 2.496 -5.803 -14.629 1.00 97.12 84 ALA A N 1
ATOM 668 C CA . ALA A 1 84 ? 3.818 -5.295 -14.294 1.00 97.12 84 ALA A CA 1
ATOM 669 C C . ALA A 1 84 ? 4.649 -5.053 -15.561 1.00 97.12 84 ALA A C 1
ATOM 671 O O . ALA A 1 84 ? 5.306 -5.945 -16.099 1.00 97.12 84 ALA A O 1
ATOM 672 N N . GLN A 1 85 ? 4.724 -3.794 -15.992 1.00 96.75 85 GLN A N 1
ATOM 673 C CA . GLN A 1 85 ? 5.597 -3.386 -17.083 1.00 96.75 85 GLN A CA 1
ATOM 674 C C . GLN A 1 85 ? 7.057 -3.327 -16.611 1.00 96.75 85 GLN A C 1
ATOM 676 O O . GLN A 1 85 ? 7.506 -2.369 -15.964 1.00 96.75 85 GLN A O 1
ATOM 681 N N . ARG A 1 86 ? 7.826 -4.350 -16.990 1.00 95.31 86 ARG A N 1
ATOM 682 C CA . ARG A 1 86 ? 9.256 -4.461 -16.686 1.00 95.31 86 ARG A CA 1
ATOM 683 C C . ARG A 1 86 ? 10.092 -3.530 -17.560 1.00 95.31 86 ARG A C 1
ATOM 685 O O . ARG A 1 86 ? 9.894 -3.416 -18.768 1.00 95.31 86 ARG A O 1
ATOM 692 N N . ARG A 1 87 ? 11.066 -2.858 -16.947 1.00 94.31 87 ARG A N 1
ATOM 693 C CA . ARG A 1 87 ? 12.040 -1.988 -17.625 1.00 94.31 87 ARG A CA 1
ATOM 694 C C . ARG A 1 87 ? 13.440 -2.325 -17.132 1.00 94.31 87 ARG A C 1
ATOM 696 O O . ARG A 1 87 ? 13.606 -2.779 -16.007 1.00 94.31 87 ARG A O 1
ATOM 703 N N . ARG A 1 88 ? 14.466 -2.066 -17.945 1.00 92.38 88 ARG A N 1
ATOM 704 C CA . ARG A 1 88 ? 15.858 -2.223 -17.500 1.00 92.38 88 ARG A CA 1
ATOM 705 C C . ARG A 1 88 ? 16.198 -1.170 -16.445 1.00 92.38 88 ARG A C 1
ATOM 707 O O . ARG A 1 88 ? 15.929 0.016 -16.644 1.00 92.38 88 ARG A O 1
ATOM 714 N N . HIS A 1 89 ? 16.805 -1.610 -15.350 1.00 93.69 89 HIS A N 1
ATOM 715 C CA . HIS A 1 89 ? 17.351 -0.751 -14.305 1.00 93.69 89 HIS A CA 1
ATOM 716 C C . HIS A 1 89 ? 18.425 -1.485 -13.489 1.00 93.69 89 HIS A C 1
ATOM 718 O O . HIS A 1 89 ? 18.579 -2.708 -13.577 1.00 93.69 89 HIS A O 1
ATOM 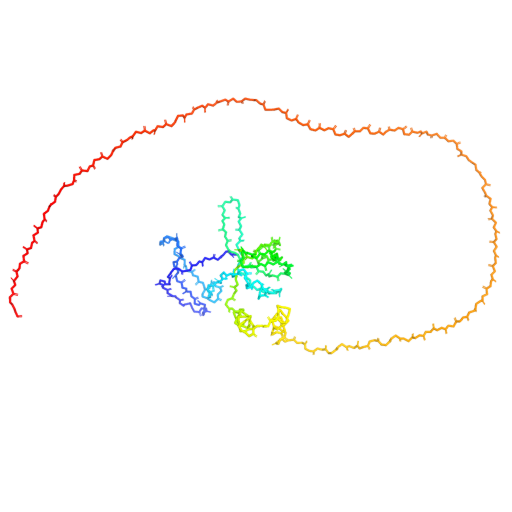724 N N . ASP A 1 90 ? 19.166 -0.711 -12.705 1.00 88.00 90 ASP A N 1
ATOM 725 C CA . ASP A 1 90 ? 20.216 -1.156 -11.796 1.00 88.00 90 ASP A CA 1
ATOM 726 C C . ASP A 1 90 ? 19.865 -0.773 -10.344 1.00 88.00 90 ASP A C 1
ATOM 728 O O . ASP A 1 90 ? 18.704 -0.506 -10.013 1.00 88.00 90 ASP A O 1
ATOM 732 N N . VAL A 1 91 ? 20.877 -0.768 -9.474 1.00 82.12 91 VAL A N 1
ATOM 733 C CA . VAL A 1 91 ? 20.750 -0.411 -8.056 1.00 82.12 91 VAL A CA 1
ATOM 734 C C . VAL A 1 91 ? 20.331 1.043 -7.828 1.00 82.12 91 VAL A C 1
ATOM 736 O O . VAL A 1 91 ? 19.815 1.350 -6.758 1.00 82.12 91 VAL A O 1
ATOM 739 N N . ARG A 1 92 ? 20.482 1.936 -8.821 1.00 87.31 92 ARG A N 1
ATOM 740 C CA . ARG A 1 92 ? 20.153 3.366 -8.680 1.00 87.31 92 ARG A CA 1
ATOM 741 C C . ARG A 1 92 ? 18.656 3.617 -8.532 1.00 87.31 92 ARG A C 1
ATOM 743 O O . ARG A 1 92 ? 18.265 4.690 -8.086 1.00 87.31 92 ARG A O 1
ATOM 750 N N . GLY A 1 93 ? 17.818 2.667 -8.936 1.00 92.81 93 GLY A N 1
ATOM 751 C CA . GLY A 1 93 ? 16.378 2.761 -8.736 1.00 92.81 93 GLY A CA 1
ATOM 752 C C . GLY A 1 93 ? 15.576 1.987 -9.768 1.00 92.81 93 GLY A C 1
ATOM 753 O O . GLY A 1 93 ? 15.931 1.920 -10.944 1.00 92.81 93 GLY A O 1
ATOM 754 N N . CYS A 1 94 ? 14.448 1.434 -9.327 1.00 96.19 94 CYS A N 1
ATOM 755 C CA . CYS A 1 94 ? 13.541 0.698 -10.194 1.00 96.19 94 CYS A CA 1
ATOM 756 C C . CYS A 1 94 ? 12.801 1.638 -11.158 1.00 96.19 94 CYS A C 1
ATOM 758 O O . CYS A 1 94 ? 12.287 2.687 -10.768 1.00 96.19 94 CYS A O 1
ATOM 760 N N . ARG A 1 95 ? 12.724 1.229 -12.429 1.00 96.56 95 ARG A N 1
ATOM 761 C CA . ARG A 1 95 ? 11.989 1.934 -13.494 1.00 96.56 95 ARG A CA 1
ATOM 762 C C . ARG A 1 95 ? 10.715 1.208 -13.933 1.00 96.56 95 ARG A C 1
ATOM 764 O O . ARG A 1 95 ? 10.037 1.691 -14.839 1.00 96.56 95 ARG A O 1
ATOM 771 N N . CYS A 1 96 ? 10.408 0.061 -13.327 1.00 97.62 96 CYS A N 1
ATOM 772 C CA . CYS A 1 96 ? 9.200 -0.702 -13.623 1.00 97.62 96 CYS A CA 1
ATOM 773 C C . CYS A 1 96 ? 7.940 0.088 -13.246 1.00 97.62 96 CYS A C 1
ATOM 775 O O . CYS A 1 96 ? 7.970 0.969 -12.379 1.00 97.62 96 CYS A O 1
ATOM 777 N N . ARG A 1 97 ? 6.843 -0.232 -13.928 1.00 98.19 97 ARG A N 1
ATOM 778 C CA . ARG A 1 97 ? 5.521 0.355 -13.706 1.00 98.19 97 ARG A CA 1
ATOM 779 C C . ARG A 1 97 ? 4.531 -0.761 -13.431 1.00 98.19 97 ARG A C 1
ATOM 781 O O . ARG A 1 97 ? 4.569 -1.775 -14.117 1.00 98.19 97 ARG A O 1
ATOM 788 N N . PHE A 1 98 ? 3.678 -0.568 -12.439 1.00 98.56 98 PHE A N 1
ATOM 789 C CA . PHE A 1 98 ? 2.703 -1.558 -12.005 1.00 98.56 98 PHE A CA 1
ATOM 790 C C . PHE A 1 98 ? 1.319 -0.968 -12.200 1.00 98.56 98 PHE A C 1
ATOM 792 O O . PHE A 1 98 ? 1.038 0.097 -11.657 1.00 98.56 98 PHE A O 1
ATOM 799 N N . LEU A 1 99 ? 0.491 -1.629 -13.001 1.00 98.62 99 LEU A N 1
ATOM 800 C CA . LEU A 1 99 ? -0.927 -1.319 -13.074 1.00 98.62 99 LEU A CA 1
ATOM 801 C C . LEU A 1 99 ? -1.588 -1.964 -11.862 1.00 98.62 99 LEU A C 1
ATOM 803 O O . LEU A 1 99 ? -1.486 -3.179 -11.686 1.00 98.62 99 LEU A O 1
ATOM 807 N N . VAL A 1 100 ? -2.229 -1.161 -11.024 1.00 98.62 100 VAL A N 1
ATOM 808 C CA . VAL A 1 100 ? -2.879 -1.626 -9.798 1.00 98.62 100 VAL A CA 1
ATOM 809 C C . VAL A 1 100 ? -4.344 -1.227 -9.805 1.00 98.62 100 VAL A C 1
ATOM 811 O O . VAL A 1 100 ? -4.686 -0.184 -10.353 1.00 98.62 100 VAL A O 1
ATOM 814 N N . ARG A 1 101 ? -5.190 -2.044 -9.178 1.00 98.44 101 ARG A N 1
ATOM 815 C CA . ARG A 1 101 ? -6.589 -1.721 -8.891 1.00 98.44 101 ARG A CA 1
ATOM 816 C C . ARG A 1 101 ? -6.796 -1.629 -7.393 1.00 98.44 101 ARG A C 1
ATOM 818 O O . ARG A 1 101 ? -6.474 -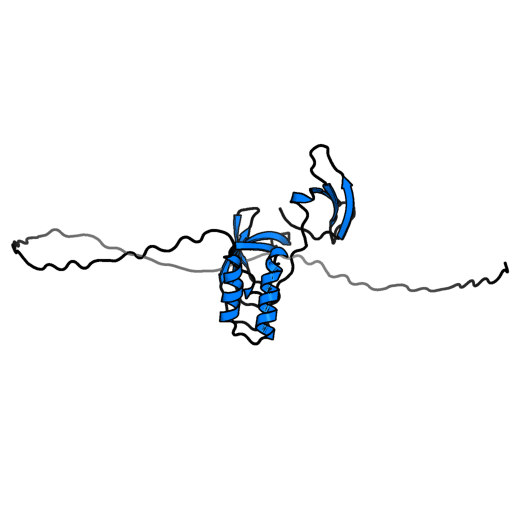2.578 -6.679 1.00 98.44 101 ARG A O 1
ATOM 825 N N . TYR A 1 102 ? -7.344 -0.522 -6.924 1.00 98.00 102 TYR A N 1
ATOM 826 C CA . TYR A 1 102 ? -7.616 -0.312 -5.511 1.00 98.00 102 TYR A CA 1
ATOM 827 C C . TYR A 1 102 ? -8.856 -1.086 -5.049 1.00 98.00 102 TYR A C 1
ATOM 829 O O . TYR A 1 102 ? -9.882 -1.117 -5.725 1.00 98.00 102 TYR A O 1
ATOM 837 N N . ASP A 1 103 ? -8.786 -1.692 -3.863 1.00 97.12 103 ASP A N 1
ATOM 838 C CA . ASP A 1 103 ? -9.898 -2.490 -3.329 1.00 97.12 103 ASP A CA 1
ATOM 839 C C . ASP A 1 103 ? -11.073 -1.616 -2.849 1.00 97.12 103 ASP A C 1
ATOM 841 O O . ASP A 1 103 ? -12.192 -2.104 -2.722 1.00 97.12 103 ASP A O 1
ATOM 845 N N . HIS A 1 104 ? -10.828 -0.334 -2.550 1.00 95.00 104 HIS A N 1
ATOM 846 C CA . HIS A 1 104 ? -11.813 0.538 -1.904 1.00 95.00 104 HIS A CA 1
ATOM 847 C C . HIS A 1 104 ? -12.774 1.238 -2.873 1.00 95.00 104 HIS A C 1
ATOM 849 O O . HIS A 1 104 ? -13.916 1.482 -2.496 1.00 95.00 104 HIS A O 1
ATOM 855 N N . ASP A 1 105 ? -12.325 1.568 -4.082 1.00 96.00 105 ASP A N 1
ATOM 856 C CA . ASP A 1 105 ? -13.106 2.293 -5.092 1.00 96.00 105 ASP A CA 1
ATOM 857 C C . ASP A 1 105 ? -13.003 1.670 -6.496 1.00 96.00 105 ASP A C 1
ATOM 859 O O . ASP A 1 105 ? -13.608 2.172 -7.442 1.00 96.00 105 ASP A O 1
ATOM 863 N N . HIS A 1 106 ? -12.248 0.574 -6.636 1.00 96.94 106 HIS A N 1
ATOM 864 C CA . HIS A 1 106 ? -11.962 -0.103 -7.902 1.00 96.94 106 HIS A CA 1
ATOM 865 C C . HIS A 1 106 ? -11.263 0.764 -8.956 1.00 96.94 106 HIS A C 1
ATOM 867 O O . HIS A 1 106 ? -11.191 0.356 -10.118 1.00 96.94 106 HIS A O 1
ATOM 873 N N . SER A 1 107 ? -10.715 1.921 -8.574 1.00 96.88 107 SER A N 1
ATOM 874 C CA . SER A 1 107 ? -9.934 2.758 -9.478 1.00 96.88 107 SER A CA 1
ATOM 875 C C . SER A 1 107 ? -8.618 2.076 -9.852 1.00 96.88 107 SER A C 1
ATOM 877 O O . SER A 1 107 ? -8.073 1.263 -9.096 1.00 96.88 107 SER A O 1
ATOM 879 N N . GLU A 1 108 ? -8.115 2.389 -11.045 1.00 98.00 108 GLU A N 1
ATOM 880 C CA . GLU A 1 108 ? -6.864 1.839 -11.562 1.00 98.00 108 GLU A CA 1
ATOM 881 C C . GLU A 1 108 ? -5.808 2.939 -11.705 1.00 98.00 108 GLU A C 1
ATOM 883 O O . GLU A 1 108 ? -6.078 4.012 -12.246 1.00 98.00 108 GLU A O 1
ATOM 888 N N . GLU A 1 109 ? -4.588 2.671 -11.239 1.00 97.62 109 GLU A N 1
ATOM 889 C CA . GLU A 1 109 ? -3.453 3.597 -11.324 1.00 97.62 109 GLU A CA 1
ATOM 890 C C . GLU A 1 109 ? -2.203 2.850 -11.799 1.00 97.62 109 GLU A C 1
ATOM 892 O O . GLU A 1 109 ? -1.962 1.697 -11.440 1.00 97.62 109 GLU A O 1
ATOM 897 N N . ILE A 1 110 ? -1.366 3.519 -12.596 1.00 98.25 110 ILE A N 1
ATOM 898 C CA . ILE A 1 110 ? -0.022 3.030 -12.904 1.00 98.25 110 ILE A CA 1
ATOM 899 C C . ILE A 1 110 ? 0.964 3.650 -11.917 1.00 98.25 110 ILE A C 1
ATOM 901 O O . ILE A 1 110 ? 1.306 4.831 -12.017 1.00 98.25 110 ILE A O 1
ATOM 905 N N . VAL A 1 111 ? 1.498 2.832 -11.013 1.00 98.00 111 VAL A N 1
ATOM 906 C CA . VAL A 1 111 ? 2.391 3.278 -9.940 1.00 98.00 111 VAL A CA 1
ATOM 907 C C . VAL A 1 111 ? 3.839 2.806 -10.139 1.00 98.00 111 VAL A C 1
ATOM 909 O O . VAL A 1 111 ? 4.093 1.734 -10.698 1.00 98.00 111 VAL A O 1
ATOM 912 N N . PRO A 1 112 ? 4.843 3.598 -9.716 1.00 97.75 112 PRO A N 1
ATOM 913 C CA . PRO A 1 112 ? 6.222 3.130 -9.599 1.00 97.75 112 PRO A CA 1
ATOM 914 C C . PRO A 1 112 ? 6.405 2.240 -8.358 1.00 97.75 112 PRO A C 1
ATOM 916 O O . PRO A 1 112 ? 5.669 2.374 -7.384 1.00 97.75 112 PRO A O 1
ATOM 919 N N . LEU A 1 113 ? 7.466 1.420 -8.338 1.00 97.31 113 LEU A N 1
ATOM 920 C CA . LEU A 1 113 ? 7.759 0.504 -7.219 1.00 97.31 113 LEU A CA 1
ATOM 921 C C . LEU A 1 113 ? 7.799 1.191 -5.843 1.00 97.31 113 LEU A C 1
ATOM 923 O O . LEU A 1 113 ? 7.361 0.613 -4.863 1.00 97.31 113 LEU A O 1
ATOM 927 N N . ARG A 1 114 ? 8.290 2.434 -5.757 1.00 96.00 114 ARG A N 1
ATOM 928 C CA . ARG A 1 114 ? 8.397 3.172 -4.482 1.00 96.00 114 ARG A CA 1
ATOM 929 C C . ARG A 1 114 ? 7.058 3.416 -3.773 1.00 96.00 114 ARG A C 1
ATOM 931 O O . ARG A 1 114 ? 7.063 3.745 -2.598 1.00 96.00 114 ARG A O 1
ATOM 938 N N . LYS A 1 115 ? 5.936 3.317 -4.496 1.00 97.44 115 LYS A N 1
ATOM 939 C CA . LYS A 1 115 ? 4.588 3.409 -3.922 1.00 97.44 115 LYS A CA 1
ATOM 940 C C . LYS A 1 115 ? 4.057 2.043 -3.462 1.00 97.44 115 LYS A C 1
ATOM 942 O O . LYS A 1 115 ? 2.966 1.991 -2.913 1.00 97.44 115 LYS A O 1
ATOM 947 N N . VAL A 1 116 ? 4.783 0.953 -3.711 1.00 97.94 116 VAL A N 1
ATOM 948 C CA . VAL A 1 116 ? 4.335 -0.426 -3.497 1.00 97.94 116 VAL A CA 1
ATOM 949 C C . VAL A 1 116 ? 5.028 -1.025 -2.279 1.00 97.94 116 VAL A C 1
ATOM 951 O O . VAL A 1 116 ? 6.248 -1.199 -2.259 1.00 97.94 116 VAL A O 1
ATOM 954 N N . CYS A 1 117 ? 4.228 -1.419 -1.294 1.00 97.94 117 CYS A N 1
ATOM 955 C CA . CYS A 1 117 ? 4.657 -2.244 -0.176 1.00 97.94 117 CYS A CA 1
ATOM 956 C C . CYS A 1 117 ? 4.080 -3.654 -0.338 1.00 97.94 117 CYS A C 1
ATOM 958 O O . CYS A 1 117 ? 2.862 -3.850 -0.401 1.00 97.94 117 CYS A O 1
ATOM 960 N N . ARG A 1 118 ? 4.967 -4.644 -0.397 1.00 97.12 118 ARG A N 1
ATOM 961 C CA . ARG A 1 118 ? 4.632 -6.058 -0.552 1.00 97.12 118 ARG A CA 1
ATOM 962 C C . ARG A 1 118 ? 4.084 -6.647 0.745 1.00 97.12 118 ARG A C 1
ATOM 964 O O . ARG A 1 118 ? 4.297 -6.138 1.848 1.00 97.12 118 ARG A O 1
ATOM 971 N N . ARG A 1 119 ? 3.340 -7.730 0.589 1.00 96.94 119 ARG A N 1
ATOM 972 C CA . ARG A 1 119 ? 2.681 -8.454 1.671 1.00 96.94 119 ARG A CA 1
ATOM 973 C C . ARG A 1 119 ? 3.591 -9.579 2.196 1.00 96.94 119 ARG A C 1
ATOM 975 O O . ARG A 1 119 ? 4.169 -10.268 1.352 1.00 96.94 119 ARG A O 1
ATOM 982 N N . PRO A 1 120 ? 3.717 -9.781 3.528 1.00 96.00 120 PRO A N 1
ATOM 983 C CA . PRO A 1 120 ? 4.505 -10.867 4.130 1.00 96.00 120 PRO A CA 1
ATOM 984 C C . PRO A 1 120 ? 4.235 -12.254 3.537 1.00 96.00 120 PRO A C 1
ATOM 986 O O . PRO A 1 120 ? 5.117 -13.099 3.424 1.00 96.00 120 PRO A O 1
ATOM 989 N N . GLU A 1 121 ? 2.999 -12.468 3.094 1.00 93.94 121 GLU A N 1
ATOM 990 C CA . GLU A 1 121 ? 2.528 -13.688 2.450 1.00 93.94 121 GLU A CA 1
ATOM 991 C C . GLU A 1 121 ? 3.295 -14.019 1.145 1.00 93.94 121 GLU A C 1
ATOM 993 O O . GLU A 1 121 ? 3.288 -15.162 0.697 1.00 93.94 121 GLU A O 1
ATOM 998 N N . THR A 1 122 ? 4.002 -13.044 0.559 1.00 93.94 122 THR A N 1
ATOM 999 C CA . THR A 1 122 ? 4.796 -13.182 -0.678 1.00 93.94 122 THR A CA 1
ATOM 1000 C C . THR A 1 122 ? 6.316 -13.227 -0.444 1.00 93.94 122 THR A C 1
ATOM 1002 O O . THR A 1 122 ? 7.084 -13.353 -1.398 1.00 93.94 122 THR A O 1
ATOM 1005 N N . ASP A 1 123 ? 6.787 -13.171 0.811 1.00 92.06 123 ASP A N 1
ATOM 1006 C CA . ASP A 1 123 ? 8.221 -13.107 1.159 1.00 92.06 123 ASP A CA 1
ATOM 1007 C C . ASP A 1 123 ? 9.034 -14.305 0.667 1.00 92.06 123 ASP A C 1
ATOM 1009 O O . ASP A 1 123 ? 10.218 -14.167 0.355 1.00 92.06 123 ASP A O 1
ATOM 1013 N N . TYR A 1 124 ? 8.414 -15.477 0.549 1.00 92.75 124 TYR A N 1
ATOM 1014 C CA . TYR A 1 124 ? 9.088 -16.676 0.052 1.00 92.75 124 TYR A CA 1
ATOM 1015 C C . TYR A 1 124 ? 9.663 -16.464 -1.362 1.00 92.75 124 TYR A C 1
ATOM 1017 O O . TYR A 1 124 ? 10.751 -16.951 -1.668 1.00 92.75 124 TYR A O 1
ATOM 1025 N N . ARG A 1 125 ? 8.991 -15.677 -2.217 1.00 92.12 125 ARG A N 1
ATOM 1026 C CA . ARG A 1 125 ? 9.483 -15.334 -3.561 1.00 92.12 125 ARG A CA 1
ATOM 1027 C C . ARG A 1 125 ? 10.747 -14.502 -3.503 1.00 92.12 125 ARG A C 1
ATOM 1029 O O . ARG A 1 125 ? 11.660 -14.688 -4.305 1.00 92.12 125 ARG A O 1
ATOM 1036 N N . LEU A 1 126 ? 10.798 -13.588 -2.542 1.00 91.62 126 LEU A N 1
ATOM 1037 C CA . LEU A 1 126 ? 11.958 -12.747 -2.331 1.00 91.62 126 LEU A CA 1
ATOM 1038 C C . LEU A 1 126 ? 13.147 -13.572 -1.818 1.00 91.62 126 LEU A C 1
ATOM 1040 O O . LEU A 1 126 ? 14.268 -13.399 -2.292 1.00 91.62 126 LEU A O 1
ATOM 1044 N N . GLN A 1 127 ? 12.903 -14.533 -0.925 1.00 91.62 127 GLN A N 1
ATOM 1045 C CA . GLN A 1 127 ? 13.938 -15.470 -0.476 1.00 91.62 127 GLN A CA 1
ATOM 1046 C C . GLN A 1 127 ? 14.511 -16.280 -1.649 1.00 91.62 127 GLN A C 1
ATOM 1048 O O . GLN A 1 127 ? 15.731 -16.378 -1.784 1.00 91.62 127 GLN A O 1
ATOM 1053 N N . ILE A 1 128 ? 13.653 -16.784 -2.545 1.00 92.06 128 ILE A N 1
ATOM 1054 C CA . ILE A 1 128 ? 14.073 -17.474 -3.776 1.00 92.06 128 ILE A CA 1
ATOM 1055 C C . ILE A 1 128 ? 14.912 -16.544 -4.665 1.00 92.06 128 ILE A C 1
ATOM 1057 O O . ILE A 1 128 ? 15.983 -16.939 -5.126 1.00 92.06 128 ILE A O 1
ATOM 1061 N N . LEU A 1 129 ? 14.472 -15.297 -4.869 1.00 90.44 129 LEU A N 1
ATOM 1062 C CA . LEU A 1 129 ? 15.204 -14.291 -5.647 1.00 90.44 129 LEU A CA 1
ATOM 1063 C C . LEU A 1 129 ? 16.609 -14.040 -5.079 1.00 90.44 129 LEU A C 1
ATOM 1065 O O . LEU A 1 129 ? 17.586 -14.008 -5.833 1.00 90.44 129 LEU A O 1
ATOM 1069 N N . HIS A 1 130 ? 16.734 -13.878 -3.762 1.00 90.94 130 HIS A N 1
ATOM 1070 C CA . HIS A 1 130 ? 18.028 -13.670 -3.116 1.00 90.94 130 HIS A CA 1
ATOM 1071 C C . HIS A 1 130 ? 18.931 -14.899 -3.219 1.00 90.94 130 HIS A C 1
ATOM 1073 O O . HIS A 1 130 ? 20.108 -14.749 -3.549 1.00 90.94 130 HIS A O 1
ATOM 1079 N N . ALA A 1 131 ? 18.390 -16.100 -3.006 1.00 91.88 131 ALA A N 1
ATOM 1080 C CA . ALA A 1 131 ? 19.138 -17.345 -3.148 1.00 91.88 131 ALA A CA 1
ATOM 1081 C C . ALA A 1 131 ? 19.654 -17.534 -4.585 1.00 91.88 131 ALA A C 1
ATOM 1083 O O . ALA A 1 131 ? 20.835 -17.812 -4.791 1.00 91.88 131 ALA A O 1
ATOM 1084 N N . ALA A 1 132 ? 18.807 -17.293 -5.588 1.00 89.69 132 ALA A N 1
ATOM 1085 C CA . ALA A 1 132 ? 19.184 -17.382 -6.996 1.00 89.69 132 ALA A CA 1
ATOM 1086 C C . ALA A 1 132 ? 20.269 -16.361 -7.373 1.00 89.69 132 ALA A C 1
ATOM 1088 O O . ALA A 1 132 ? 21.205 -16.671 -8.112 1.00 89.69 132 ALA A O 1
ATOM 1089 N N . ARG A 1 133 ? 20.186 -15.141 -6.827 1.00 87.50 133 ARG A N 1
ATOM 1090 C CA . ARG A 1 133 ? 21.209 -14.110 -7.028 1.00 87.50 133 ARG A CA 1
ATOM 1091 C C . ARG A 1 133 ? 22.531 -14.476 -6.360 1.00 87.50 133 ARG A C 1
ATOM 1093 O O . ARG A 1 133 ? 23.578 -14.262 -6.966 1.00 87.50 133 ARG A O 1
ATOM 1100 N N . ALA A 1 134 ? 22.490 -15.035 -5.153 1.00 89.62 134 ALA A N 1
ATOM 1101 C CA . ALA A 1 134 ? 23.677 -15.541 -4.467 1.00 89.62 134 ALA A CA 1
ATOM 1102 C C . ALA A 1 134 ? 24.338 -16.689 -5.251 1.00 89.62 134 ALA A C 1
ATOM 1104 O O . ALA A 1 134 ? 25.561 -16.778 -5.291 1.00 89.62 134 ALA A O 1
ATOM 1105 N N . ALA A 1 135 ? 23.540 -17.506 -5.944 1.00 90.62 135 ALA A N 1
ATOM 1106 C CA . ALA A 1 135 ? 24.005 -18.564 -6.839 1.00 90.62 135 ALA A CA 1
ATOM 1107 C C . ALA A 1 135 ? 24.439 -18.073 -8.240 1.00 90.62 135 ALA A C 1
ATOM 1109 O O . ALA A 1 135 ? 24.827 -18.885 -9.077 1.00 90.62 135 ALA A O 1
ATOM 1110 N N . GLY A 1 136 ? 24.374 -16.767 -8.528 1.00 86.19 136 GLY A N 1
ATOM 1111 C CA . GLY A 1 136 ? 24.802 -16.202 -9.813 1.00 86.19 136 GLY A CA 1
ATOM 1112 C C . GLY A 1 136 ? 23.876 -16.506 -10.998 1.00 86.19 136 GLY A C 1
ATOM 1113 O O . GLY A 1 136 ? 24.318 -16.462 -12.145 1.00 86.19 136 GLY A O 1
ATOM 1114 N N . MET A 1 137 ? 22.599 -16.813 -10.753 1.00 82.56 137 MET A N 1
ATOM 1115 C CA . MET A 1 137 ? 21.640 -17.128 -11.818 1.00 82.56 137 MET A CA 1
ATOM 1116 C C . MET A 1 137 ? 21.295 -15.903 -12.683 1.00 82.56 137 MET A C 1
ATOM 1118 O O . MET A 1 137 ? 21.224 -14.766 -12.206 1.00 82.56 137 MET A O 1
ATOM 1122 N N . ALA A 1 138 ? 21.039 -16.137 -13.974 1.00 77.06 138 ALA A N 1
ATOM 1123 C CA . ALA A 1 138 ? 20.607 -15.096 -14.906 1.00 77.06 138 ALA A CA 1
ATOM 1124 C C . ALA A 1 138 ? 19.196 -14.579 -14.565 1.00 77.06 138 ALA A C 1
ATOM 1126 O O . ALA A 1 138 ? 18.324 -15.357 -14.190 1.00 77.06 138 ALA A O 1
ATOM 1127 N N . LYS A 1 139 ? 18.952 -13.272 -14.755 1.00 71.25 139 LYS A N 1
ATOM 1128 C CA . LYS A 1 139 ? 17.696 -12.597 -14.362 1.00 71.25 139 LYS A CA 1
ATOM 1129 C C . LYS A 1 139 ? 16.428 -13.251 -14.924 1.00 71.25 139 LYS A C 1
ATOM 1131 O O . LYS A 1 139 ? 15.469 -13.388 -14.177 1.00 71.25 139 LYS A O 1
ATOM 1136 N N . GLU A 1 140 ? 16.439 -13.659 -16.193 1.00 73.69 140 GLU A N 1
ATOM 1137 C CA . GLU A 1 140 ? 15.280 -14.292 -16.848 1.00 73.69 140 GLU A CA 1
ATOM 1138 C C . GLU A 1 140 ? 14.886 -15.600 -16.145 1.00 73.69 140 GLU A C 1
ATOM 1140 O O . GLU A 1 140 ? 13.735 -15.779 -15.764 1.00 73.69 140 GLU A O 1
ATOM 1145 N N . ALA A 1 141 ? 15.871 -16.448 -15.828 1.00 71.88 141 ALA A N 1
ATOM 1146 C CA . ALA A 1 141 ? 15.636 -17.709 -15.126 1.00 71.88 141 ALA A CA 1
ATOM 1147 C C . ALA A 1 141 ? 15.050 -17.506 -13.718 1.00 71.88 141 ALA A C 1
ATOM 1149 O O . ALA A 1 141 ? 14.307 -18.354 -13.230 1.00 71.88 141 ALA A O 1
ATOM 1150 N N . VAL A 1 142 ? 15.365 -16.386 -13.056 1.00 76.44 142 VAL A N 1
ATOM 1151 C CA . VAL A 1 142 ? 14.802 -16.074 -11.736 1.00 76.44 142 VAL A CA 1
ATOM 1152 C C . VAL A 1 142 ? 13.344 -15.633 -11.832 1.00 76.44 142 VAL A C 1
ATOM 1154 O O . VAL A 1 142 ? 12.544 -16.016 -10.983 1.00 76.44 142 VAL A O 1
ATOM 1157 N N . VAL A 1 143 ? 12.980 -14.861 -12.861 1.00 75.38 143 VAL A N 1
ATOM 1158 C CA . VAL A 1 143 ? 11.584 -14.450 -13.086 1.00 75.38 143 VAL A CA 1
ATOM 1159 C C . VAL A 1 143 ? 10.703 -15.674 -13.319 1.00 75.38 143 VAL A C 1
ATOM 1161 O O . VAL A 1 143 ? 9.635 -15.771 -12.711 1.00 75.38 143 VAL A O 1
ATOM 1164 N N . ASP A 1 144 ? 11.173 -16.630 -14.120 1.00 76.25 144 ASP A N 1
ATOM 1165 C CA . ASP A 1 144 ? 10.461 -17.886 -14.356 1.00 76.25 144 ASP A CA 1
ATOM 1166 C C . ASP A 1 144 ? 10.295 -18.681 -13.054 1.00 76.25 144 ASP A C 1
ATOM 1168 O O . ASP A 1 144 ? 9.182 -19.083 -12.712 1.00 76.25 144 ASP A O 1
ATOM 1172 N N . LEU A 1 145 ? 11.368 -18.844 -12.270 1.00 77.88 145 LEU A N 1
ATOM 1173 C CA . LEU A 1 145 ? 11.324 -19.565 -10.991 1.00 77.88 145 LEU A CA 1
ATOM 1174 C C . LEU A 1 145 ? 10.313 -18.961 -10.009 1.00 77.88 145 LEU A C 1
ATOM 1176 O O . LEU A 1 145 ? 9.541 -19.683 -9.378 1.00 77.88 145 LEU A O 1
ATOM 1180 N N . VAL A 1 146 ? 10.322 -17.633 -9.887 1.00 81.12 146 VAL A N 1
ATOM 1181 C CA . VAL A 1 146 ? 9.440 -16.898 -8.978 1.00 81.12 146 VAL A CA 1
ATOM 1182 C C . VAL A 1 146 ? 7.984 -16.977 -9.443 1.00 81.12 146 VAL A C 1
ATOM 1184 O O . VAL A 1 146 ? 7.095 -17.130 -8.613 1.00 81.12 146 VAL A O 1
ATOM 1187 N N . SER A 1 147 ? 7.739 -16.950 -10.756 1.00 75.94 147 SER A N 1
ATOM 1188 C CA . SER A 1 147 ? 6.388 -16.998 -11.333 1.00 75.94 147 SER A CA 1
ATOM 1189 C C . SER A 1 147 ? 5.773 -18.402 -11.332 1.00 75.94 147 SER A C 1
ATOM 1191 O O . SER A 1 147 ? 4.557 -18.550 -11.216 1.00 75.94 147 SER A O 1
ATOM 1193 N N . HIS A 1 148 ? 6.585 -19.454 -11.476 1.00 68.00 148 HIS A N 1
ATOM 1194 C CA . HIS A 1 148 ? 6.095 -20.833 -11.522 1.00 68.00 148 HIS A CA 1
ATOM 1195 C C . HIS A 1 148 ? 5.627 -21.359 -10.163 1.00 68.00 148 HIS A C 1
ATOM 1197 O O . HIS A 1 148 ? 4.744 -22.218 -10.130 1.00 68.00 148 HIS A O 1
ATOM 1203 N N . ASN A 1 149 ? 6.163 -20.843 -9.054 1.00 61.50 149 ASN A N 1
ATOM 1204 C CA . ASN A 1 149 ? 5.786 -21.321 -7.725 1.00 61.50 149 ASN A CA 1
ATOM 1205 C C . ASN A 1 149 ? 4.343 -20.934 -7.337 1.00 61.50 149 ASN A C 1
ATOM 1207 O O . ASN A 1 149 ? 3.681 -21.689 -6.629 1.00 61.50 149 ASN A O 1
ATOM 1211 N N . ASP A 1 150 ? 3.807 -19.826 -7.865 1.00 59.56 150 ASP A N 1
ATOM 1212 C CA . ASP A 1 150 ? 2.412 -19.416 -7.629 1.00 59.56 150 ASP A CA 1
ATOM 1213 C C . ASP A 1 150 ? 1.387 -20.286 -8.392 1.00 59.56 150 ASP A C 1
ATOM 1215 O O . ASP A 1 150 ? 0.208 -20.296 -8.048 1.00 59.56 150 ASP A O 1
ATOM 1219 N N . LYS A 1 151 ? 1.807 -21.082 -9.390 1.00 53.12 151 LYS A N 1
ATOM 1220 C CA . LYS A 1 151 ? 0.916 -22.020 -10.107 1.00 53.12 151 LYS A CA 1
ATOM 1221 C C . LYS A 1 151 ? 0.695 -23.355 -9.387 1.00 53.12 151 LYS A C 1
ATOM 1223 O O . LYS A 1 151 ? -0.048 -24.198 -9.887 1.00 53.12 151 LYS A O 1
ATOM 1228 N N . SER A 1 152 ? 1.293 -23.568 -8.216 1.00 45.44 152 SER A N 1
ATOM 1229 C CA . SER A 1 152 ? 1.071 -24.775 -7.412 1.00 45.44 152 SER A CA 1
ATOM 1230 C C . SER A 1 152 ? -0.109 -24.615 -6.442 1.00 45.44 152 SER A C 1
ATOM 1232 O O . SER A 1 152 ? 0.033 -24.829 -5.240 1.00 45.44 152 SER A O 1
ATOM 1234 N N . SER A 1 153 ? -1.284 -24.242 -6.954 1.00 46.66 153 SER A N 1
ATOM 1235 C CA . SER A 1 153 ? -2.602 -24.586 -6.395 1.00 46.66 153 SER A CA 1
ATOM 1236 C C . SER A 1 153 ? -3.695 -24.160 -7.379 1.00 46.66 153 SER A C 1
ATOM 1238 O O . SER A 1 153 ? -3.817 -22.985 -7.695 1.00 46.66 153 SER A O 1
ATOM 1240 N N . ALA A 1 154 ? -4.498 -25.139 -7.801 1.00 46.75 154 ALA A N 1
ATOM 1241 C CA . ALA A 1 154 ? -5.637 -25.073 -8.724 1.00 46.75 154 ALA A CA 1
ATOM 1242 C C . ALA A 1 154 ? -5.332 -25.184 -10.241 1.00 46.75 154 ALA A C 1
ATOM 1244 O O . ALA A 1 154 ? -4.732 -24.321 -10.868 1.00 46.75 154 ALA A O 1
ATOM 1245 N N . GLU A 1 155 ? -5.863 -26.280 -10.805 1.00 43.88 155 GLU A N 1
ATOM 1246 C CA . GLU A 1 155 ? -6.188 -26.531 -12.220 1.00 43.88 155 GLU A CA 1
ATOM 1247 C C . GLU A 1 155 ? -5.054 -26.922 -13.188 1.00 43.88 155 GLU A C 1
ATOM 1249 O O . GLU A 1 155 ? -4.619 -26.171 -14.058 1.00 43.88 155 GLU A O 1
ATOM 1254 N N . GLN A 1 156 ? -4.691 -28.210 -13.154 1.00 40.84 156 GLN A N 1
ATOM 1255 C CA . GLN A 1 156 ? -4.200 -28.904 -14.346 1.00 40.84 156 GLN A CA 1
ATOM 1256 C C . GLN A 1 156 ? -5.394 -29.397 -15.178 1.00 40.84 156 GLN A C 1
ATOM 1258 O O . GLN A 1 156 ? -6.083 -30.341 -14.794 1.00 40.84 156 GLN A O 1
ATOM 1263 N N . LYS A 1 157 ? -5.608 -28.809 -16.359 1.00 38.03 157 LYS A N 1
ATOM 1264 C CA . LYS A 1 157 ? -6.351 -29.459 -17.447 1.00 38.03 157 LYS A CA 1
ATOM 1265 C C . LYS A 1 157 ? -5.488 -29.411 -18.714 1.00 38.03 157 LYS A C 1
ATOM 1267 O O . LYS A 1 157 ? -5.036 -28.327 -19.081 1.00 38.03 157 LYS A O 1
ATOM 1272 N N . PRO A 1 158 ? -5.205 -30.551 -19.368 1.00 38.28 158 PRO A N 1
ATOM 1273 C CA . PRO A 1 158 ? -4.287 -30.578 -20.502 1.00 38.28 158 PRO A CA 1
ATOM 1274 C C . PRO A 1 158 ? -4.922 -29.941 -21.754 1.00 38.28 158 PRO A C 1
ATOM 1276 O O . PRO A 1 158 ? -6.128 -30.105 -21.976 1.00 38.28 158 PRO A O 1
ATOM 1279 N N . PRO A 1 159 ? -4.141 -29.240 -22.599 1.00 38.28 159 PRO A N 1
ATOM 1280 C CA . PRO A 1 159 ? -4.651 -28.650 -23.830 1.00 38.28 159 PRO A CA 1
ATOM 1281 C C . PRO A 1 159 ? -4.933 -29.741 -24.873 1.00 38.28 159 PRO A C 1
ATOM 1283 O O . PRO A 1 159 ? -4.065 -30.548 -25.209 1.00 38.28 159 PRO A O 1
ATOM 1286 N N . LYS A 1 160 ? -6.158 -29.756 -25.414 1.00 39.22 160 LYS A N 1
ATOM 1287 C CA . LYS A 1 160 ? -6.513 -30.562 -26.589 1.00 39.22 160 LYS A CA 1
ATOM 1288 C C . LYS A 1 160 ? -5.837 -29.963 -27.825 1.00 39.22 160 LYS A C 1
ATOM 1290 O O . LYS A 1 160 ? -6.145 -28.839 -28.209 1.00 39.22 160 LYS A O 1
ATOM 1295 N N . GLN A 1 161 ? -4.948 -30.726 -28.457 1.00 36.81 161 GLN A N 1
ATOM 1296 C CA . GLN A 1 161 ? -4.451 -30.437 -29.802 1.00 36.81 161 GLN A CA 1
ATOM 1297 C C . GLN A 1 161 ? -5.609 -30.525 -30.802 1.00 36.81 161 GLN A C 1
ATOM 1299 O O . GLN A 1 161 ? -6.226 -31.579 -30.957 1.00 36.81 161 GLN A O 1
ATOM 1304 N N . HIS A 1 162 ? -5.897 -29.423 -31.489 1.00 36.25 162 HIS A N 1
ATOM 1305 C CA . HIS A 1 162 ? -6.795 -29.416 -32.636 1.00 36.25 162 HIS A CA 1
ATOM 1306 C C . HIS A 1 162 ? -5.956 -29.687 -33.894 1.00 36.25 162 HIS A C 1
ATOM 1308 O O . HIS A 1 162 ? -5.103 -28.881 -34.259 1.00 36.25 162 HIS A O 1
ATOM 1314 N N . LYS A 1 163 ? -6.156 -30.854 -34.520 1.00 41.16 163 LYS A N 1
ATOM 1315 C CA . LYS A 1 163 ? -5.642 -31.168 -35.861 1.00 41.16 163 LYS A CA 1
ATOM 1316 C C . LYS A 1 163 ? -6.531 -30.470 -36.889 1.00 41.16 163 LYS A C 1
ATOM 1318 O O . LYS A 1 163 ? -7.730 -30.723 -36.930 1.00 41.16 163 LYS A O 1
ATOM 1323 N N . MET A 1 164 ? -5.932 -29.632 -37.720 1.00 35.31 164 MET A N 1
ATOM 1324 C CA . MET A 1 164 ? -6.525 -29.135 -38.959 1.00 35.31 164 MET A CA 1
ATOM 1325 C C . MET A 1 164 ? -6.208 -30.132 -40.083 1.00 35.31 164 MET A C 1
ATOM 1327 O O . MET A 1 164 ? -5.100 -30.660 -40.140 1.00 35.31 164 MET A O 1
ATOM 1331 N N . MET A 1 165 ? -7.212 -30.454 -40.897 1.00 38.88 165 MET A N 1
ATOM 1332 C CA . MET A 1 165 ? -7.121 -31.351 -42.051 1.00 38.88 165 MET A CA 1
ATOM 1333 C C . MET A 1 165 ? -7.275 -30.519 -43.323 1.00 38.88 165 MET A C 1
ATOM 1335 O O . MET A 1 165 ? -8.204 -29.719 -43.423 1.00 38.88 165 MET A O 1
ATOM 1339 N N . ASP A 1 166 ? -6.336 -30.707 -44.249 1.00 43.47 166 ASP A N 1
ATOM 1340 C CA . ASP A 1 166 ? -6.334 -30.166 -45.604 1.00 43.47 166 ASP A CA 1
ATOM 1341 C C . ASP A 1 166 ? -7.530 -30.680 -46.415 1.00 43.47 166 ASP A C 1
ATOM 1343 O O . ASP A 1 166 ? -7.800 -31.882 -46.448 1.00 43.47 166 ASP A O 1
ATOM 1347 N N . VAL A 1 167 ? -8.200 -29.777 -47.135 1.00 39.62 167 VAL A N 1
ATOM 1348 C CA . VAL A 1 167 ? -9.057 -30.127 -48.273 1.00 39.62 167 VAL A CA 1
ATOM 1349 C C . VAL A 1 167 ? -8.656 -29.235 -49.441 1.00 39.62 167 VAL A C 1
ATOM 1351 O O . VAL A 1 167 ? -8.965 -28.048 -49.473 1.00 39.62 167 VAL A O 1
ATOM 1354 N N . ASN A 1 168 ? -7.950 -29.838 -50.392 1.00 42.66 168 ASN A N 1
ATOM 1355 C CA . ASN A 1 168 ? -7.839 -29.358 -51.760 1.00 42.66 168 ASN A CA 1
ATOM 1356 C C . ASN A 1 168 ? -8.909 -30.072 -52.599 1.00 42.66 168 ASN A C 1
ATOM 1358 O O . ASN A 1 168 ? -8.980 -31.301 -52.544 1.00 42.66 168 ASN A O 1
ATOM 1362 N N . THR A 1 169 ? -9.693 -29.346 -53.399 1.00 35.28 169 THR A N 1
ATOM 1363 C CA . THR A 1 169 ? -10.147 -29.848 -54.708 1.00 35.28 169 THR A CA 1
ATOM 1364 C C . THR A 1 169 ? -10.414 -28.673 -55.651 1.00 35.28 169 THR A C 1
ATOM 1366 O O . THR A 1 169 ? -11.186 -27.771 -55.327 1.00 35.28 169 THR A O 1
ATOM 1369 N N . ASP A 1 170 ? -9.753 -28.717 -56.803 1.00 38.06 170 ASP A N 1
ATOM 1370 C CA . ASP A 1 170 ? -9.864 -27.796 -57.931 1.00 38.06 170 ASP A CA 1
ATOM 1371 C C . ASP A 1 170 ? -11.125 -28.004 -58.803 1.00 38.06 170 ASP A C 1
ATOM 1373 O O . ASP A 1 170 ? -11.702 -29.089 -58.864 1.00 38.06 170 ASP A O 1
ATOM 1377 N N . GLU A 1 171 ? -11.403 -26.931 -59.557 1.00 39.06 171 GLU A N 1
ATOM 1378 C CA . GLU A 1 171 ? -12.009 -26.806 -60.900 1.00 39.06 171 GLU A CA 1
ATOM 1379 C C . GLU A 1 171 ? -13.508 -26.463 -61.138 1.00 39.06 171 GLU A C 1
ATOM 1381 O O . GLU A 1 171 ? -14.414 -27.286 -61.065 1.00 39.06 171 GLU A O 1
ATOM 1386 N N . VAL A 1 172 ? -13.673 -25.198 -61.580 1.00 34.97 172 VAL A N 1
ATOM 1387 C CA . VAL A 1 172 ? -14.267 -24.689 -62.846 1.00 34.97 172 VAL A CA 1
ATOM 1388 C C . VAL A 1 172 ? -15.759 -24.886 -63.146 1.00 34.97 172 VAL A C 1
ATOM 1390 O O . VAL A 1 172 ? -16.198 -25.977 -63.482 1.00 34.97 172 VAL A O 1
ATOM 1393 N N . THR A 1 173 ? -16.491 -23.767 -63.308 1.00 31.91 173 THR A N 1
ATOM 1394 C CA . THR A 1 173 ? -17.212 -23.453 -64.570 1.00 31.91 173 THR A CA 1
ATOM 1395 C C . THR A 1 173 ? -17.537 -21.958 -64.709 1.00 31.91 173 THR A C 1
ATOM 1397 O O . THR A 1 173 ? -17.916 -21.290 -63.752 1.00 31.91 173 THR A O 1
ATOM 1400 N N . MET A 1 174 ? -17.362 -21.442 -65.928 1.00 40.09 174 MET A N 1
ATOM 1401 C CA . MET A 1 174 ? -17.585 -20.059 -66.361 1.00 40.09 174 MET A CA 1
ATOM 1402 C C . MET A 1 174 ? -19.049 -19.787 -66.715 1.00 40.09 174 MET A C 1
ATOM 1404 O O . MET A 1 174 ? -19.651 -20.668 -67.315 1.00 40.09 174 MET A O 1
ATOM 1408 N N . VAL A 1 175 ? -19.540 -18.552 -66.521 1.00 33.19 175 VAL A N 1
ATOM 1409 C CA . VAL A 1 175 ? -20.294 -17.802 -67.554 1.00 33.19 175 VAL A CA 1
ATOM 1410 C C . VAL A 1 175 ? -20.174 -16.287 -67.303 1.00 33.19 175 VAL A C 1
ATOM 1412 O O . VAL A 1 175 ? -20.396 -15.812 -66.191 1.00 33.19 175 VAL A O 1
ATOM 1415 N N . SER A 1 176 ? -19.822 -15.544 -68.353 1.00 38.41 176 SER A N 1
ATOM 1416 C CA . SER A 1 176 ? -19.851 -14.079 -68.454 1.00 38.41 176 SER A CA 1
ATOM 1417 C C . SER A 1 176 ? -21.278 -13.535 -68.612 1.00 38.41 176 SER A C 1
ATOM 1419 O O . SER A 1 176 ? -22.135 -14.239 -69.133 1.00 38.41 176 SER A O 1
ATOM 1421 N N . ASN A 1 177 ? -21.495 -12.258 -68.275 1.00 34.53 177 ASN A N 1
ATOM 1422 C CA . ASN A 1 177 ? -22.126 -11.284 -69.178 1.00 34.53 177 ASN A CA 1
ATOM 1423 C C . ASN A 1 177 ? -21.815 -9.848 -68.723 1.00 34.53 177 ASN A C 1
ATOM 1425 O O . ASN A 1 177 ? -21.980 -9.493 -67.557 1.00 34.53 177 ASN A O 1
ATOM 1429 N N . GLN A 1 178 ? -21.315 -9.064 -69.677 1.00 38.19 178 GLN A N 1
ATOM 1430 C CA . GLN A 1 178 ? -21.218 -7.608 -69.645 1.00 38.19 178 GLN A CA 1
ATOM 1431 C C . GLN A 1 178 ? -22.608 -7.011 -69.909 1.00 38.19 178 GLN A C 1
ATOM 1433 O O . GLN A 1 178 ? -23.406 -7.641 -70.594 1.00 38.19 178 GLN A O 1
ATOM 1438 N N . ASP A 1 179 ? -22.883 -5.821 -69.374 1.00 34.16 179 ASP A N 1
ATOM 1439 C CA . ASP A 1 179 ? -23.114 -4.633 -70.207 1.00 34.16 179 ASP A CA 1
ATOM 1440 C C . ASP A 1 179 ? -23.114 -3.356 -69.348 1.00 34.16 179 ASP A C 1
ATOM 1442 O O . ASP A 1 179 ? -23.630 -3.311 -68.230 1.00 34.16 179 ASP A O 1
ATOM 1446 N N . GLN A 1 180 ? -22.437 -2.338 -69.881 1.00 37.44 180 GLN A N 1
ATOM 1447 C CA . GLN A 1 180 ? -22.417 -0.949 -69.422 1.00 37.44 180 GLN A CA 1
ATOM 1448 C C . GLN A 1 180 ? -23.623 -0.199 -70.007 1.00 37.44 180 GLN A C 1
ATOM 1450 O O . GLN A 1 180 ? -24.026 -0.522 -71.114 1.00 37.44 180 GLN A O 1
ATOM 1455 N N . GLU A 1 181 ? -24.101 0.856 -69.336 1.00 30.75 181 GLU A N 1
ATOM 1456 C CA . GLU A 1 181 ? -24.221 2.208 -69.924 1.00 30.75 181 GLU A CA 1
ATOM 1457 C C . GLU A 1 181 ? -24.687 3.247 -68.873 1.00 30.75 181 GLU A C 1
ATOM 1459 O O . GLU A 1 181 ? -25.684 3.073 -68.174 1.00 30.75 181 GLU A O 1
ATOM 1464 N N . GLU A 1 182 ? -23.914 4.332 -68.757 1.00 34.81 182 GLU A N 1
ATOM 1465 C CA . GLU A 1 182 ? -24.292 5.669 -68.240 1.00 34.81 182 GLU A CA 1
ATOM 1466 C C . GLU A 1 182 ? -25.001 6.453 -69.395 1.00 34.81 182 GLU A C 1
ATOM 1468 O O . GLU A 1 182 ? -24.916 5.942 -70.514 1.00 34.81 182 GLU A O 1
ATOM 1473 N N . PRO A 1 183 ? -25.616 7.671 -69.268 1.00 44.88 183 PRO A N 1
ATOM 1474 C CA . PRO A 1 183 ? -24.990 8.835 -68.614 1.00 44.88 183 PRO A CA 1
ATOM 1475 C C . PRO A 1 183 ? -25.890 9.999 -68.083 1.00 44.88 183 PRO A C 1
ATOM 1477 O O . PRO A 1 183 ? -27.087 10.113 -68.336 1.00 44.88 183 PRO A O 1
ATOM 1480 N N . THR A 1 184 ? -25.206 10.983 -67.478 1.00 29.72 184 THR A N 1
ATOM 1481 C CA . THR A 1 184 ? -25.419 12.458 -67.533 1.00 29.72 184 THR A CA 1
ATOM 1482 C C . THR A 1 184 ? -26.418 13.194 -66.616 1.00 29.72 184 THR A C 1
ATOM 1484 O O . THR A 1 184 ? -27.632 13.064 -66.719 1.00 29.72 184 THR A O 1
ATOM 1487 N N . GLY A 1 185 ? -25.862 14.153 -65.847 1.00 30.39 185 GLY A N 1
ATOM 1488 C CA . GLY A 1 185 ? -26.560 15.330 -65.298 1.00 30.39 185 GLY A CA 1
ATOM 1489 C C . GLY A 1 185 ? -25.827 16.050 -64.144 1.00 30.39 185 GLY A C 1
ATOM 1490 O O . GLY A 1 185 ? -26.095 15.783 -62.981 1.00 30.39 185 GLY A O 1
ATOM 1491 N N . LYS A 1 186 ? -24.906 16.977 -64.452 1.00 37.78 186 LYS A N 1
ATOM 1492 C CA . LYS A 1 186 ? -24.215 17.943 -63.542 1.00 37.78 186 LYS A CA 1
ATOM 1493 C C . LYS A 1 186 ? -24.917 19.331 -63.607 1.00 37.78 186 LYS A C 1
ATOM 1495 O O . LYS A 1 186 ? -25.709 19.496 -64.531 1.00 37.78 186 LYS A O 1
ATOM 1500 N N . PRO A 1 187 ? -24.515 20.406 -62.872 1.00 53.41 187 PRO A N 1
ATOM 1501 C CA . PRO A 1 187 ? -23.811 20.552 -61.574 1.00 53.41 187 PRO A CA 1
ATOM 1502 C C . PRO A 1 187 ? -24.371 21.712 -60.678 1.00 53.41 187 PRO A C 1
ATOM 1504 O O . PRO A 1 187 ? -25.333 22.370 -61.057 1.00 53.41 187 PRO A O 1
ATOM 1507 N N . ALA A 1 188 ? -23.695 21.994 -59.544 1.00 32.09 188 ALA A N 1
ATOM 1508 C CA . ALA A 1 188 ? -23.481 23.292 -58.836 1.00 32.09 188 ALA A CA 1
ATOM 1509 C C . ALA A 1 188 ? -23.678 23.119 -57.308 1.00 32.09 188 ALA A C 1
ATOM 1511 O O . ALA A 1 188 ? -24.629 22.474 -56.898 1.00 32.09 188 ALA A O 1
ATOM 1512 N N . ALA A 1 189 ? -22.870 23.628 -56.374 1.00 34.78 189 ALA A N 1
ATOM 1513 C CA . ALA A 1 189 ? -21.701 24.498 -56.400 1.00 34.78 189 ALA A CA 1
ATOM 1514 C C . ALA A 1 189 ? -20.841 24.264 -55.132 1.00 34.78 189 ALA A C 1
ATOM 1516 O O . ALA A 1 189 ? -21.213 23.545 -54.207 1.00 34.78 189 ALA A O 1
ATOM 1517 N N . THR A 1 190 ? -19.670 24.884 -55.163 1.00 30.39 190 THR A N 1
ATOM 1518 C CA . THR A 1 190 ? -18.440 24.688 -54.392 1.00 30.39 190 THR A CA 1
ATOM 1519 C C . THR A 1 190 ? -18.421 25.334 -52.988 1.00 30.39 190 THR A C 1
ATOM 1521 O O . THR A 1 190 ? -19.013 26.385 -52.769 1.00 30.39 190 THR A O 1
ATOM 1524 N N . LEU A 1 191 ? -17.663 24.677 -52.095 1.00 41.28 191 LEU A N 1
ATOM 1525 C CA . LEU A 1 191 ? -16.894 25.089 -50.884 1.00 41.28 191 LEU A CA 1
ATOM 1526 C C . LEU A 1 191 ? -16.269 26.519 -50.944 1.00 41.28 191 LEU A C 1
ATOM 1528 O O . LEU A 1 191 ? -16.241 27.052 -52.054 1.00 41.28 191 LEU A O 1
ATOM 1532 N N . PRO A 1 192 ? -15.691 27.156 -49.874 1.00 46.25 192 PRO A N 1
ATOM 1533 C CA . PRO A 1 192 ? -14.754 26.644 -48.825 1.00 46.25 192 PRO A CA 1
ATOM 1534 C C . PRO A 1 192 ? -15.035 27.185 -47.388 1.00 46.25 192 PRO A C 1
ATOM 1536 O O . PRO A 1 192 ? -15.929 27.999 -47.219 1.00 46.25 192 PRO A O 1
ATOM 1539 N N . ALA A 1 193 ? -14.478 26.756 -46.241 1.00 31.27 193 ALA A N 1
ATOM 1540 C CA .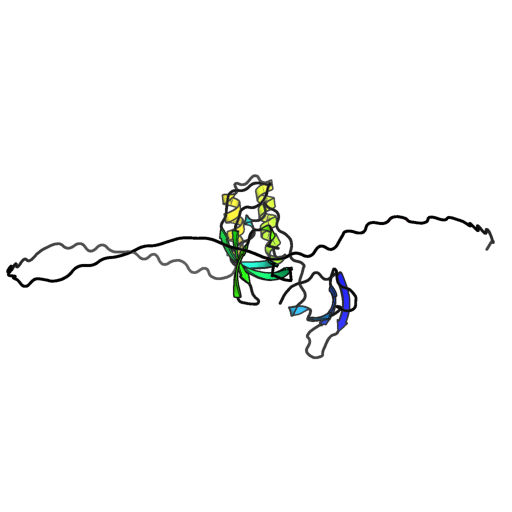 ALA A 1 193 ? -13.201 26.210 -45.726 1.00 31.27 193 ALA A CA 1
ATOM 1541 C C . ALA A 1 193 ? -12.345 27.231 -44.916 1.00 31.27 193 ALA A C 1
ATOM 1543 O O . ALA A 1 193 ? -11.790 28.147 -45.508 1.00 31.27 193 ALA A O 1
ATOM 1544 N N . ALA A 1 194 ? -12.179 26.939 -43.601 1.00 37.47 194 ALA A N 1
ATOM 1545 C CA . ALA A 1 194 ? -11.077 27.273 -42.647 1.00 37.47 194 ALA A CA 1
ATOM 1546 C C . ALA A 1 194 ? -10.768 28.769 -42.325 1.00 37.47 194 ALA A C 1
ATOM 1548 O O . ALA A 1 194 ? -11.281 29.615 -43.049 1.00 37.47 194 ALA A O 1
ATOM 1549 N N . PRO A 1 195 ? -9.942 29.156 -41.299 1.00 45.44 195 PRO A N 1
ATOM 1550 C CA . PRO A 1 195 ? -9.056 28.425 -40.341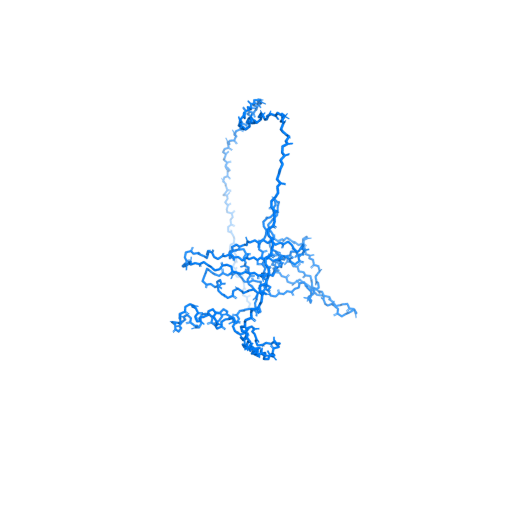 1.00 45.44 195 PRO A CA 1
ATOM 1551 C C . PRO A 1 195 ? -9.355 28.740 -38.832 1.00 45.44 195 PRO A C 1
ATOM 1553 O O . PRO A 1 195 ? -10.182 29.592 -38.548 1.00 45.44 195 PRO A O 1
ATOM 1556 N N . VAL A 1 196 ? -8.942 28.026 -37.763 1.00 39.16 196 VAL A N 1
ATOM 1557 C CA . VAL A 1 196 ? -7.652 27.567 -37.163 1.00 39.16 196 VAL A CA 1
ATOM 1558 C C . VAL A 1 196 ? -6.804 28.647 -36.429 1.00 39.16 196 VAL A C 1
ATOM 1560 O O . VAL A 1 196 ? -6.151 29.441 -37.094 1.00 39.16 196 VAL A O 1
ATOM 1563 N N . LYS A 1 197 ? -6.693 28.489 -35.081 1.00 34.66 197 LYS A N 1
ATOM 1564 C CA . LYS A 1 197 ? -5.656 28.955 -34.092 1.00 34.66 197 LYS A CA 1
ATOM 1565 C C . LYS A 1 197 ? -5.591 30.486 -33.816 1.00 34.66 197 LYS A C 1
ATOM 1567 O O . LYS A 1 197 ? -5.942 31.258 -34.684 1.00 34.66 197 LYS A O 1
ATOM 1572 N N . THR A 1 198 ? -5.199 31.052 -32.658 1.00 31.06 198 THR A N 1
ATOM 1573 C CA . THR A 1 198 ? -4.220 30.694 -31.602 1.00 31.06 198 THR A CA 1
ATOM 1574 C C . THR A 1 198 ? -4.354 31.660 -30.387 1.00 31.06 198 THR A C 1
ATOM 1576 O O . THR A 1 198 ? -4.692 32.814 -30.601 1.00 31.06 198 THR A O 1
ATOM 1579 N N . LEU A 1 199 ? -4.027 31.184 -29.173 1.00 34.84 199 LEU A N 1
ATOM 1580 C CA . LEU A 1 199 ? -3.276 31.802 -28.044 1.00 34.84 199 LEU A CA 1
ATOM 1581 C C . LEU A 1 199 ? -3.450 33.274 -27.553 1.00 34.84 199 LEU A C 1
ATOM 1583 O O . LEU A 1 199 ? -3.339 34.230 -28.310 1.00 34.84 199 LEU A O 1
ATOM 1587 N N . ASN A 1 200 ? -3.435 33.351 -26.208 1.00 32.44 200 ASN A N 1
ATOM 1588 C CA . ASN A 1 200 ? -2.767 34.297 -25.285 1.00 32.44 200 ASN A CA 1
ATOM 1589 C C . ASN A 1 200 ? -3.529 35.440 -24.576 1.00 32.44 200 ASN A C 1
ATOM 1591 O O . ASN A 1 200 ? -3.972 36.408 -25.180 1.00 32.44 200 ASN A O 1
ATOM 1595 N N . ASP A 1 201 ? -3.548 35.277 -23.242 1.00 33.44 201 ASP A N 1
ATOM 1596 C CA . ASP A 1 201 ? -3.182 36.182 -22.139 1.00 33.44 201 ASP A CA 1
ATOM 1597 C C . ASP A 1 201 ? -3.595 37.656 -22.147 1.00 33.44 201 ASP A C 1
ATOM 1599 O O . ASP A 1 201 ? -3.205 38.429 -23.017 1.00 33.44 201 ASP A O 1
ATOM 1603 N N . SER A 1 202 ? -4.182 38.083 -21.020 1.00 40.31 202 SER A N 1
ATOM 1604 C CA . SER A 1 202 ? -3.736 39.279 -20.287 1.00 40.31 202 SER A CA 1
ATOM 1605 C C . SER A 1 202 ? -4.270 39.303 -18.853 1.00 40.31 202 SER A C 1
ATOM 1607 O O . SER A 1 202 ? -5.472 39.225 -18.608 1.00 40.31 202 SER A O 1
ATOM 1609 N N . ALA A 1 203 ? -3.332 39.449 -17.920 1.00 38.25 203 ALA A N 1
ATOM 1610 C CA . ALA A 1 203 ? -3.527 39.784 -16.518 1.00 38.25 203 ALA A CA 1
ATOM 1611 C C . ALA A 1 203 ? -3.547 41.312 -16.302 1.00 38.25 203 ALA A C 1
ATOM 1613 O O . ALA A 1 203 ? -2.933 42.058 -17.060 1.00 38.25 203 ALA A O 1
ATOM 1614 N N . SER A 1 204 ? -4.219 41.758 -15.238 1.00 36.75 204 SER A N 1
ATOM 1615 C CA . SER A 1 204 ? -3.987 42.969 -14.411 1.00 36.75 204 SER A CA 1
ATOM 1616 C C . SER A 1 204 ? -5.233 43.133 -13.523 1.00 36.75 204 SER A C 1
ATOM 1618 O O . SER A 1 204 ? -6.329 42.817 -13.969 1.00 36.75 204 SER A O 1
ATOM 1620 N N . ALA A 1 205 ? -5.233 43.535 -12.257 1.00 34.97 205 ALA A N 1
ATOM 1621 C CA . ALA A 1 205 ? -4.285 44.054 -11.270 1.00 34.97 205 ALA A CA 1
ATOM 1622 C C . ALA A 1 205 ? -4.830 43.569 -9.882 1.00 34.97 205 ALA A C 1
ATOM 1624 O O . ALA A 1 205 ? -5.910 42.990 -9.834 1.00 34.97 205 ALA A O 1
ATOM 1625 N N . SER A 1 206 ? -4.243 43.707 -8.692 1.00 37.22 206 SER A N 1
ATOM 1626 C CA . SER A 1 206 ? -3.383 44.739 -8.111 1.00 37.22 206 SER A CA 1
ATOM 1627 C C . SER A 1 206 ? -2.878 44.242 -6.738 1.00 37.22 206 SER A C 1
ATOM 1629 O O . SER A 1 206 ? -3.457 43.334 -6.148 1.00 37.22 206 SER A O 1
ATOM 1631 N N . ALA A 1 207 ? -1.821 44.891 -6.253 1.00 34.47 207 ALA A N 1
ATOM 1632 C CA . ALA A 1 207 ? -1.027 44.668 -5.044 1.00 34.47 207 ALA A CA 1
ATOM 1633 C C . ALA A 1 207 ? -1.760 44.623 -3.688 1.00 34.47 207 ALA A C 1
ATOM 1635 O O . ALA A 1 207 ? -2.791 45.271 -3.518 1.00 34.47 207 ALA A O 1
ATOM 1636 N N . SER A 1 208 ? -1.110 44.000 -2.690 1.00 41.66 208 SER A N 1
ATOM 1637 C CA . SER A 1 208 ? -0.719 44.657 -1.423 1.00 41.66 208 SER A CA 1
ATOM 1638 C C . SER A 1 208 ? 0.328 43.835 -0.648 1.00 41.66 208 SER A C 1
ATOM 1640 O O . SER A 1 208 ? 0.111 42.669 -0.330 1.00 41.66 208 SER A O 1
ATOM 1642 N N . ASP A 1 209 ? 1.451 44.498 -0.371 1.00 35.88 209 ASP A N 1
ATOM 1643 C CA . ASP A 1 209 ? 2.519 44.222 0.601 1.00 35.88 209 ASP A CA 1
ATOM 1644 C C . ASP A 1 209 ? 2.022 43.933 2.031 1.00 35.88 209 ASP A C 1
ATOM 1646 O O . ASP A 1 209 ? 1.196 44.700 2.517 1.00 35.88 209 ASP A O 1
ATOM 1650 N N . VAL A 1 210 ? 2.629 42.959 2.740 1.00 42.62 210 VAL A N 1
ATOM 1651 C CA . VAL A 1 210 ? 2.946 43.053 4.190 1.00 42.62 210 VAL A CA 1
ATOM 1652 C C . VAL A 1 210 ? 4.199 42.214 4.533 1.00 42.62 210 VAL A C 1
ATOM 1654 O O . VAL A 1 210 ? 4.135 41.017 4.788 1.00 42.62 210 VAL A O 1
ATOM 1657 N N . GLN A 1 211 ? 5.353 42.878 4.486 1.00 39.56 211 GLN A N 1
ATOM 1658 C CA . GLN A 1 211 ? 6.365 43.011 5.548 1.00 39.56 211 GLN A CA 1
ATOM 1659 C C . GLN A 1 211 ? 6.747 41.800 6.440 1.00 39.56 211 GLN A C 1
ATOM 1661 O O . GLN A 1 211 ? 6.016 41.380 7.334 1.00 39.56 211 GLN A O 1
ATOM 1666 N N . MET A 1 212 ? 8.001 41.360 6.273 1.00 41.81 212 MET A N 1
ATOM 1667 C CA . MET A 1 212 ? 8.789 40.558 7.220 1.00 41.81 212 MET A CA 1
ATOM 1668 C C . MET A 1 212 ? 9.156 41.386 8.460 1.00 41.81 212 MET A C 1
ATOM 1670 O O . MET A 1 212 ? 9.657 42.505 8.334 1.00 41.81 212 MET A O 1
ATOM 1674 N N . GLY A 1 213 ? 8.959 40.815 9.649 1.00 37.28 213 GLY A N 1
ATOM 1675 C CA . GLY A 1 213 ? 9.469 41.341 10.913 1.00 37.28 213 GLY A CA 1
ATOM 1676 C C . GLY A 1 213 ? 10.308 40.286 11.629 1.00 37.28 213 GLY A C 1
ATOM 1677 O O . GLY A 1 213 ? 9.758 39.384 12.252 1.00 37.28 213 GLY A O 1
ATOM 1678 N N . GLU A 1 214 ? 11.631 40.413 11.547 1.00 38.72 214 GLU A N 1
ATOM 1679 C CA . GLU A 1 214 ? 12.577 39.781 12.469 1.00 38.72 214 GLU A CA 1
ATOM 1680 C C . GLU A 1 214 ? 12.943 40.785 13.569 1.00 38.72 214 GLU A C 1
ATOM 1682 O O . GLU A 1 214 ? 13.361 41.906 13.278 1.00 38.72 214 GLU A O 1
ATOM 1687 N N . ALA A 1 215 ? 12.836 40.365 14.832 1.00 37.69 215 ALA A N 1
ATOM 1688 C CA . ALA A 1 215 ? 13.537 40.984 15.951 1.00 37.69 215 ALA A CA 1
ATOM 1689 C C . ALA A 1 215 ? 13.870 39.937 17.032 1.00 37.69 215 ALA A C 1
ATOM 1691 O O . ALA A 1 215 ? 13.008 39.291 17.617 1.00 37.69 215 ALA A O 1
ATOM 1692 N N . GLN A 1 216 ? 15.180 39.808 17.208 1.00 36.25 216 GLN A N 1
ATOM 1693 C CA . GLN A 1 216 ? 16.038 39.164 18.203 1.00 36.25 216 GLN A CA 1
ATOM 1694 C C . GLN A 1 216 ? 15.572 38.923 19.661 1.00 36.25 216 GLN A C 1
ATOM 1696 O O . GLN A 1 216 ? 14.898 39.736 20.282 1.00 36.25 216 GLN A O 1
ATOM 1701 N N . ALA A 1 217 ? 16.244 37.896 20.212 1.00 34.78 217 ALA A N 1
ATOM 1702 C CA . ALA A 1 217 ? 16.943 37.806 21.509 1.00 34.78 217 ALA A CA 1
ATOM 1703 C C . ALA A 1 217 ? 16.287 37.056 22.686 1.00 34.78 217 ALA A C 1
ATOM 1705 O O . ALA A 1 217 ? 15.216 37.380 23.186 1.00 34.78 217 ALA A O 1
ATOM 1706 N N . ALA A 1 218 ? 17.062 36.075 23.163 1.00 41.47 218 ALA A N 1
ATOM 1707 C CA . ALA A 1 218 ? 16.942 35.366 24.431 1.00 41.47 218 ALA A CA 1
ATOM 1708 C C . ALA A 1 218 ? 17.162 36.282 25.651 1.00 41.47 218 ALA A C 1
ATOM 1710 O O . ALA A 1 218 ? 17.758 37.355 25.531 1.00 41.47 218 ALA A O 1
ATOM 1711 N N . PRO A 1 219 ? 16.870 35.758 26.852 1.00 46.22 219 PRO A N 1
ATOM 1712 C CA . PRO A 1 219 ? 17.892 35.795 27.889 1.00 46.22 219 PRO A CA 1
ATOM 1713 C C . PRO A 1 219 ? 18.195 34.411 28.476 1.00 46.22 219 PRO A C 1
ATOM 1715 O O . PRO A 1 219 ? 17.389 33.483 28.467 1.00 46.22 219 PRO A O 1
ATOM 1718 N N . LYS A 1 220 ? 19.419 34.326 28.987 1.00 42.91 220 LYS A N 1
ATOM 1719 C CA . LYS A 1 220 ? 20.084 33.216 29.662 1.00 42.91 220 LYS A CA 1
ATOM 1720 C C . LYS A 1 220 ? 20.376 33.695 31.088 1.00 42.91 220 LYS A C 1
ATOM 1722 O O . LYS A 1 220 ? 20.991 34.748 31.205 1.00 42.91 220 LYS A O 1
ATOM 1727 N N . VAL A 1 221 ? 19.970 32.948 32.115 1.00 42.19 221 VAL A N 1
ATOM 1728 C CA . VAL A 1 221 ? 20.504 32.965 33.502 1.00 42.19 221 VAL A CA 1
ATOM 1729 C C . VAL A 1 221 ? 20.175 31.556 34.054 1.00 42.19 221 VAL A C 1
ATOM 1731 O O . VAL A 1 221 ? 19.019 31.156 33.948 1.00 42.19 221 VAL A O 1
ATOM 1734 N N . GLU A 1 222 ? 21.108 30.619 34.304 1.00 37.00 222 GLU A N 1
ATOM 1735 C CA . GLU A 1 222 ? 22.023 30.478 35.473 1.00 37.00 222 GLU A CA 1
ATOM 1736 C C . GLU A 1 222 ? 21.269 30.610 36.823 1.00 37.00 222 GLU A C 1
ATOM 1738 O O . GLU A 1 222 ? 20.417 31.474 36.953 1.00 37.00 222 GLU A O 1
ATOM 1743 N N . SER A 1 223 ? 21.441 29.810 37.880 1.00 36.59 223 SER A N 1
ATOM 1744 C CA . SER A 1 223 ? 22.457 28.834 38.303 1.00 36.59 223 SER A CA 1
ATOM 1745 C C . SER A 1 223 ? 21.989 28.125 39.601 1.00 36.59 223 SER A C 1
ATOM 1747 O O . SER A 1 223 ? 21.246 28.751 40.352 1.00 36.59 223 SER A O 1
ATOM 1749 N N . SER A 1 224 ? 22.537 26.926 39.875 1.00 38.50 224 SER A N 1
ATOM 1750 C CA . SER A 1 224 ? 22.844 26.313 41.202 1.00 38.50 224 SER A CA 1
ATOM 1751 C C . SER A 1 224 ? 21.668 25.980 42.158 1.00 38.50 224 SER A C 1
ATOM 1753 O O . SER A 1 224 ? 20.647 26.645 42.150 1.00 38.50 224 SER A O 1
ATOM 1755 N N . ASP A 1 225 ? 21.653 24.905 42.955 1.00 46.16 225 ASP A N 1
ATOM 1756 C CA . ASP A 1 225 ? 22.707 24.341 43.807 1.00 46.16 225 ASP A CA 1
ATOM 1757 C C . ASP A 1 225 ? 22.593 22.815 44.007 1.00 46.16 225 ASP A C 1
ATOM 1759 O O . ASP A 1 225 ? 21.511 22.222 43.993 1.00 46.16 225 ASP A O 1
ATOM 1763 N N . GLU A 1 226 ? 23.760 22.215 44.246 1.00 46.25 226 GLU A N 1
ATOM 1764 C CA . GLU A 1 226 ? 23.986 20.901 44.847 1.00 46.25 226 GLU A CA 1
ATOM 1765 C C . GLU A 1 226 ? 23.429 20.824 46.278 1.00 46.25 226 GLU A C 1
ATOM 1767 O O . GLU A 1 226 ? 23.611 21.757 47.056 1.00 46.25 226 GLU A O 1
ATOM 1772 N N . VAL A 1 227 ? 22.892 19.6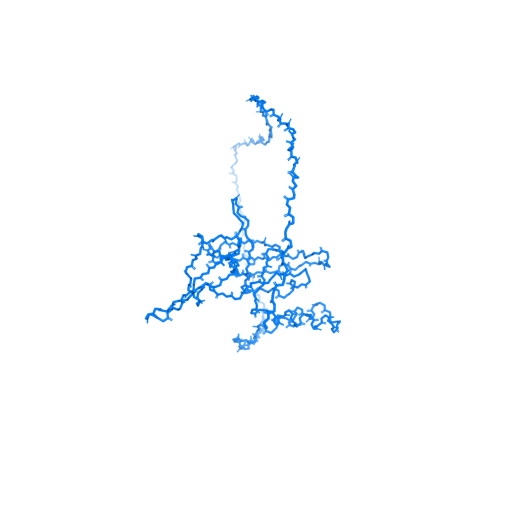65 46.682 1.00 47.56 227 VAL A N 1
ATOM 1773 C CA . VAL A 1 227 ? 23.079 19.178 48.059 1.00 47.56 227 VAL A CA 1
ATOM 1774 C C . VAL A 1 227 ? 23.269 17.661 48.033 1.00 47.56 227 VAL A C 1
ATOM 1776 O O . VAL A 1 227 ? 22.345 16.888 47.783 1.00 47.56 227 VAL A O 1
ATOM 1779 N N . GLU A 1 228 ? 24.512 17.267 48.269 1.00 45.31 228 GLU A N 1
ATOM 1780 C CA . GLU A 1 228 ? 24.938 15.954 48.734 1.00 45.31 228 GLU A CA 1
ATOM 1781 C C . GLU A 1 228 ? 24.499 15.803 50.205 1.00 45.31 228 GLU A C 1
ATOM 1783 O O . GLU A 1 228 ? 24.785 16.685 51.011 1.00 45.31 228 GLU A O 1
ATOM 1788 N N . ASP A 1 229 ? 23.837 14.705 50.584 1.00 50.53 229 ASP A N 1
ATOM 1789 C CA . ASP A 1 229 ? 23.867 14.255 51.979 1.00 50.53 229 ASP A CA 1
ATOM 1790 C C . ASP A 1 229 ? 24.015 12.737 52.059 1.00 50.53 229 ASP A C 1
ATOM 1792 O O . ASP A 1 229 ? 23.498 11.954 51.258 1.00 50.53 229 ASP A O 1
ATOM 1796 N N . LYS A 1 230 ? 24.841 12.362 53.021 1.00 50.22 230 LYS A N 1
ATOM 1797 C CA . LYS A 1 230 ? 25.604 11.135 53.135 1.00 50.22 230 LYS A CA 1
ATOM 1798 C C . LYS A 1 230 ? 25.162 10.437 54.420 1.00 50.22 230 LYS A C 1
ATOM 1800 O O . LYS A 1 230 ? 24.939 11.087 55.429 1.00 50.22 230 LYS A O 1
ATOM 1805 N N . MET A 1 231 ? 25.207 9.104 54.396 1.00 50.56 231 MET A N 1
ATOM 1806 C CA . MET A 1 231 ? 25.229 8.194 55.556 1.00 50.56 231 MET A CA 1
ATOM 1807 C C . MET A 1 231 ? 23.948 8.038 56.397 1.00 50.56 231 MET A C 1
ATOM 1809 O O . MET A 1 231 ? 23.569 8.914 57.166 1.00 50.56 231 MET A O 1
ATOM 1813 N N . LYS A 1 232 ? 23.476 6.784 56.487 1.00 50.16 232 LYS A N 1
ATOM 1814 C CA . LYS A 1 232 ? 23.585 6.052 57.761 1.00 50.16 232 LYS A CA 1
ATOM 1815 C C . LYS A 1 232 ? 23.520 4.533 57.601 1.00 50.16 232 LYS A C 1
ATOM 1817 O O . LYS A 1 232 ? 22.789 4.016 56.766 1.00 50.16 232 LYS A O 1
ATOM 1822 N N . GLU A 1 233 ? 24.337 3.887 58.428 1.00 50.66 233 GLU A N 1
ATOM 1823 C CA . GLU A 1 233 ? 24.439 2.454 58.706 1.00 50.66 233 GLU A CA 1
ATOM 1824 C C . GLU A 1 233 ? 23.098 1.744 58.919 1.00 50.66 233 GLU A C 1
ATOM 1826 O O . GLU A 1 233 ? 22.171 2.293 59.521 1.00 50.66 233 GLU A O 1
ATOM 1831 N N . GLY A 1 234 ? 23.093 0.473 58.516 1.00 48.34 234 GLY A N 1
ATOM 1832 C CA . GLY A 1 234 ? 22.149 -0.576 58.882 1.00 48.34 234 GLY A CA 1
ATOM 1833 C C . GLY A 1 234 ? 22.633 -1.903 58.325 1.00 48.34 234 GLY A C 1
ATOM 1834 O O . GLY A 1 234 ? 22.571 -2.045 57.086 1.00 48.34 234 GLY A O 1
#

pLDDT: mean 73.66, std 26.4, range [29.72, 98.62]

Sequence (234 aa):
MCRYDVAAFLSHRLFESGDPEVRVRFSGFGAEEDEWINVRKCVRQRSLPCESTECVAVLPGDLILCFQEGKEQALYFDARVLDAQRRRHDVRGCRCRFLVRYDHDHSEEIVPLRKVCRRPETDYRLQILHAARAAGMAKEAVVDLVSHNDKSSAEQKPPKQHKMMDVNTDEVTMVSNQDQEEPTGKPAATLPAAPVKTLNDSASASASDVQMGEAQAAPKVESSDEVEDKMKEG

Radius of gyration: 35.51 Å; chains: 1; bounding box: 52×76×129 Å

InterPro domains:
  IPR032001 SAWADEE domain [PF16719] (4-117)
  IPR039276 Protein SAWADEE HOMEODOMAIN HOMOLOG 1/2 [PTHR33827] (4-204)

Secondary structure (DSSP, 8-state):
-EE--EEEEEEEEE-TTS-EEEEEEETT--GGG-EEEEHHHH--PPPEEPPTTGGGG--TT-EEEEEEE-SS-EEEEEEEEEEEE-----TT----EEEEEETTT--EEEEEGGGEEE-GGGHHHHHHHHHHHHTT--HHHHHHHHHHHTTSSS---PPPP-------------------------------------------------------------------------

Organism: Oryza glaberrima (NCBI:txid4538)